Protein AF-0000000081805574 (afdb_homodimer)

Structure (mmCIF, N/CA/C/O backbone):
data_AF-0000000081805574-model_v1
#
loop_
_entity.id
_entity.type
_entity.pdbx_description
1 polymer 'Uncharacterized protein LOC108669310'
#
loop_
_atom_site.group_PDB
_atom_site.id
_atom_site.type_symbol
_atom_site.label_atom_id
_atom_site.label_alt_id
_atom_site.label_comp_id
_atom_site.label_asym_id
_atom_site.label_entity_id
_atom_site.label_seq_id
_atom_site.pdbx_PDB_ins_code
_atom_site.Cartn_x
_atom_site.Cartn_y
_atom_site.Cartn_z
_atom_site.occupancy
_atom_site.B_iso_or_equiv
_atom_site.auth_seq_id
_atom_site.auth_comp_id
_atom_site.auth_asym_id
_atom_site.auth_atom_id
_atom_site.pdbx_PDB_model_num
ATOM 1 N N . MET A 1 1 ? -26.969 12.289 21.719 1 36.47 1 MET A N 1
ATOM 2 C CA . MET A 1 1 ? -25.766 12.133 20.891 1 36.47 1 MET A CA 1
ATOM 3 C C . MET A 1 1 ? -25.578 10.68 20.469 1 36.47 1 MET A C 1
ATOM 5 O O . MET A 1 1 ? -25.484 9.789 21.328 1 36.47 1 MET A O 1
ATOM 9 N N . VAL A 1 2 ? -26.281 10.242 19.5 1 46.09 2 VAL A N 1
ATOM 10 C CA . VAL A 1 2 ? -26.203 8.859 19.047 1 46.09 2 VAL A CA 1
ATOM 11 C C . VAL A 1 2 ? -24.75 8.477 18.797 1 46.09 2 VAL A C 1
ATOM 13 O O . VAL A 1 2 ? -24.062 9.133 18 1 46.09 2 VAL A O 1
ATOM 16 N N . THR A 1 3 ? -24.109 7.977 19.656 1 50.03 3 THR A N 1
ATOM 17 C CA . THR A 1 3 ? -22.719 7.527 19.656 1 50.03 3 THR A CA 1
ATOM 18 C C . THR A 1 3 ? -22.453 6.625 18.453 1 50.03 3 THR A C 1
ATOM 20 O O . THR A 1 3 ? -23.062 5.562 18.328 1 50.03 3 THR A O 1
ATOM 23 N N . ALA A 1 4 ? -22.422 7.254 17.344 1 56.81 4 ALA A N 1
ATOM 24 C CA . ALA A 1 4 ? -22.234 6.469 16.125 1 56.81 4 ALA A CA 1
ATOM 25 C C . ALA A 1 4 ? -21.078 5.496 16.281 1 56.81 4 ALA A C 1
ATOM 27 O O . ALA A 1 4 ? -20.047 5.832 16.875 1 56.81 4 ALA A O 1
ATOM 28 N N . SER A 1 5 ? -21.281 4.207 16.281 1 64 5 SER A N 1
ATOM 29 C CA . SER A 1 5 ? -20.281 3.146 16.359 1 64 5 SER A CA 1
ATOM 30 C C . SER A 1 5 ? -19.109 3.43 15.422 1 64 5 SER A C 1
ATOM 32 O O . SER A 1 5 ? -19.297 4.012 14.352 1 64 5 SER A O 1
ATOM 34 N N . PRO A 1 6 ? -17.891 3.416 15.922 1 71.88 6 PRO A N 1
ATOM 35 C CA . PRO A 1 6 ? -16.719 3.646 15.086 1 71.88 6 PRO A CA 1
ATOM 36 C C . PRO A 1 6 ? -16.703 2.771 13.836 1 71.88 6 PRO A C 1
ATOM 38 O O . PRO A 1 6 ? -17.25 1.668 13.836 1 71.88 6 PRO A O 1
ATOM 41 N N . PRO A 1 7 ? -16.266 3.303 12.742 1 75.69 7 PRO A N 1
ATOM 42 C CA . PRO A 1 7 ? -16.188 2.492 11.523 1 75.69 7 PRO A CA 1
ATOM 43 C C . PRO A 1 7 ? -15.398 1.2 11.734 1 75.69 7 PRO A C 1
ATOM 45 O O . PRO A 1 7 ? -14.484 1.156 12.555 1 75.69 7 PRO A O 1
ATOM 48 N N . THR A 1 8 ? -15.844 0.173 11.086 1 85.38 8 THR A N 1
ATOM 49 C CA . THR A 1 8 ? -15.141 -1.104 11.141 1 85.38 8 THR A CA 1
ATOM 50 C C . THR A 1 8 ? -14.625 -1.491 9.758 1 85.38 8 THR A C 1
ATOM 52 O O . THR A 1 8 ? -15.195 -1.09 8.742 1 85.38 8 THR A O 1
ATOM 55 N N . VAL A 1 9 ? -13.492 -2.139 9.734 1 90.69 9 VAL A N 1
ATOM 56 C CA . VAL A 1 9 ? -12.906 -2.686 8.516 1 90.69 9 VAL A CA 1
ATOM 57 C C . VAL A 1 9 ? -12.664 -4.184 8.688 1 90.69 9 VAL A C 1
ATOM 59 O O . VAL A 1 9 ? -12.039 -4.609 9.664 1 90.69 9 VAL A O 1
ATOM 62 N N . ARG A 1 10 ? -13.18 -4.977 7.719 1 94.56 10 ARG A N 1
ATOM 63 C CA . ARG A 1 10 ? -12.945 -6.414 7.785 1 94.56 10 ARG A CA 1
ATOM 64 C C . ARG A 1 10 ? -12.93 -7.031 6.391 1 94.56 10 ARG A C 1
ATOM 66 O O . ARG A 1 10 ? -13.57 -6.52 5.473 1 94.56 10 ARG A O 1
ATOM 73 N N . ILE A 1 11 ? -12.188 -8.062 6.246 1 96.75 11 ILE A N 1
ATOM 74 C CA . ILE A 1 11 ? -12.281 -8.891 5.051 1 96.75 11 ILE A CA 1
ATOM 75 C C . ILE A 1 11 ? -13.227 -10.062 5.312 1 96.75 11 ILE A C 1
ATOM 77 O O . ILE A 1 11 ? -13.047 -10.805 6.281 1 96.75 11 ILE A O 1
ATOM 81 N N . GLU A 1 12 ? -14.148 -10.211 4.406 1 96.56 12 GLU A N 1
ATOM 82 C CA . GLU A 1 12 ? -15.172 -11.234 4.613 1 96.56 12 GLU A CA 1
ATOM 83 C C . GLU A 1 12 ? -14.562 -12.633 4.578 1 96.56 12 GLU A C 1
ATOM 85 O O . GLU A 1 12 ? -13.648 -12.906 3.797 1 96.56 12 GLU A O 1
ATOM 90 N N . GLY A 1 13 ? -15.211 -13.531 5.449 1 93.94 13 GLY A N 1
ATOM 91 C CA . GLY A 1 13 ? -14.75 -14.914 5.492 1 93.94 13 GLY A CA 1
ATOM 92 C C . GLY A 1 13 ? -13.781 -15.188 6.621 1 93.94 13 GLY A C 1
ATOM 93 O O . GLY A 1 13 ? -13.555 -14.32 7.473 1 93.94 13 GLY A O 1
ATOM 94 N N . PRO A 1 14 ? -13.281 -16.375 6.633 1 92.5 14 PRO A N 1
ATOM 95 C CA . PRO A 1 14 ? -12.312 -16.719 7.676 1 92.5 14 PRO A CA 1
ATOM 96 C C . PRO A 1 14 ? -10.969 -16.016 7.5 1 92.5 14 PRO A C 1
ATOM 98 O O . PRO A 1 14 ? -10.648 -15.555 6.398 1 92.5 14 PRO A O 1
ATOM 101 N N . GLY A 1 15 ? -10.195 -15.914 8.641 1 94.12 15 GLY A N 1
ATOM 102 C CA . GLY A 1 15 ? -8.891 -15.273 8.617 1 94.12 15 GLY A CA 1
ATOM 103 C C . GLY A 1 15 ? -7.855 -16.047 7.828 1 94.12 15 GLY A C 1
ATOM 104 O O . GLY A 1 15 ? -6.766 -15.547 7.559 1 94.12 15 GLY A O 1
ATOM 105 N N . GLU A 1 16 ? -8.242 -17.25 7.492 1 95.75 16 GLU A N 1
ATOM 106 C CA . GLU A 1 16 ? -7.441 -18.094 6.613 1 95.75 16 GLU A CA 1
ATOM 107 C C . GLU A 1 16 ? -8.281 -18.656 5.461 1 95.75 16 GLU A C 1
ATOM 109 O O . GLU A 1 16 ? -9.352 -19.203 5.684 1 95.75 16 GLU A O 1
ATOM 114 N N . ARG A 1 17 ? -7.695 -18.422 4.27 1 97.12 17 ARG A N 1
ATOM 115 C CA . ARG A 1 17 ? -8.375 -18.891 3.068 1 97.12 17 ARG A CA 1
ATOM 116 C C . ARG A 1 17 ? -7.551 -19.953 2.346 1 97.12 17 ARG A C 1
ATOM 118 O O . ARG A 1 17 ? -6.352 -19.766 2.125 1 97.12 17 ARG A O 1
ATOM 125 N N . TYR A 1 18 ? -8.18 -21.125 2.016 1 96.75 18 TYR A N 1
ATOM 126 C CA . TYR A 1 18 ? -7.57 -22.172 1.211 1 96.75 18 TYR A CA 1
ATOM 127 C C . TYR A 1 18 ? -8.219 -22.25 -0.166 1 96.75 18 TYR A C 1
ATOM 129 O O . TYR A 1 18 ? -9.438 -22.391 -0.276 1 96.75 18 TYR A O 1
ATOM 137 N N . ILE A 1 19 ? -7.441 -22.172 -1.188 1 97 19 ILE A N 1
ATOM 138 C CA . ILE A 1 19 ? -7.973 -22.156 -2.549 1 97 19 ILE A CA 1
ATOM 139 C C . ILE A 1 19 ? -7.117 -23.047 -3.443 1 97 19 ILE A C 1
ATOM 141 O O . ILE A 1 19 ? -5.906 -23.172 -3.24 1 97 19 ILE A O 1
ATOM 145 N N . GLN A 1 20 ? -7.727 -23.688 -4.457 1 96.75 20 GLN A N 1
ATOM 146 C CA . GLN A 1 20 ? -7.02 -24.578 -5.375 1 96.75 20 GLN A CA 1
ATOM 147 C C . GLN A 1 20 ? -6.289 -23.781 -6.453 1 96.75 20 GLN A C 1
ATOM 149 O O . GLN A 1 20 ? -6.828 -22.812 -6.988 1 96.75 20 GLN A O 1
ATOM 154 N N . GLU A 1 21 ? -5.125 -24.266 -6.707 1 97.38 21 GLU A N 1
ATOM 155 C CA . GLU A 1 21 ? -4.363 -23.656 -7.789 1 97.38 21 GLU A CA 1
ATOM 156 C C . GLU A 1 21 ? -5.176 -23.625 -9.086 1 97.38 21 GLU A C 1
ATOM 158 O O . GLU A 1 21 ? -5.914 -24.562 -9.383 1 97.38 21 GLU A O 1
ATOM 163 N N . GLY A 1 22 ? -4.953 -22.5 -9.883 1 96.62 22 GLY A N 1
ATOM 164 C CA . GLY A 1 22 ? -5.648 -22.359 -11.148 1 96.62 22 GLY A CA 1
ATOM 165 C C . GLY A 1 22 ? -7.02 -21.734 -11.016 1 96.62 22 GLY A C 1
ATOM 166 O O . GLY A 1 22 ? -7.605 -21.297 -12.008 1 96.62 22 GLY A O 1
ATOM 167 N N . SER A 1 23 ? -7.586 -21.719 -9.828 1 97.25 23 SER A N 1
ATOM 168 C CA . SER A 1 23 ? -8.914 -21.156 -9.602 1 97.25 23 SER A CA 1
ATOM 169 C C . SER A 1 23 ? -8.852 -19.641 -9.43 1 97.25 23 SER A C 1
ATOM 171 O O . SER A 1 23 ? -7.809 -19.031 -9.648 1 97.25 23 SER A O 1
ATOM 173 N N . VAL A 1 24 ? -10.016 -19 -9.18 1 98.25 24 VAL A N 1
ATOM 174 C CA . VAL A 1 24 ? -10.117 -17.562 -8.977 1 98.25 24 VAL A CA 1
ATOM 175 C C . VAL A 1 24 ? -10.195 -17.25 -7.48 1 98.25 24 VAL A C 1
ATOM 177 O O . VAL A 1 24 ? -11.055 -17.797 -6.777 1 98.25 24 VAL A O 1
ATOM 180 N N . LEU A 1 25 ? -9.258 -16.422 -7.051 1 98.5 25 LEU A N 1
ATOM 181 C CA . LEU A 1 25 ? -9.336 -15.914 -5.688 1 98.5 25 LEU A CA 1
ATOM 182 C C . LEU A 1 25 ? -10.188 -14.648 -5.629 1 98.5 25 LEU A C 1
ATOM 184 O O . LEU A 1 25 ? -9.93 -13.688 -6.352 1 98.5 25 LEU A O 1
ATOM 188 N N . ALA A 1 26 ? -11.195 -14.664 -4.777 1 98.31 26 ALA A N 1
ATOM 189 C CA . ALA A 1 26 ? -12.047 -13.492 -4.566 1 98.31 26 ALA A CA 1
ATOM 190 C C . ALA A 1 26 ? -12.086 -13.109 -3.092 1 98.31 26 ALA A C 1
ATOM 192 O O . ALA A 1 26 ? -12.492 -13.906 -2.246 1 98.31 26 ALA A O 1
ATOM 193 N N . LEU A 1 27 ? -11.648 -11.883 -2.801 1 98.25 27 LEU A N 1
ATOM 194 C CA . LEU A 1 27 ? -11.703 -11.344 -1.447 1 98.25 27 LEU A CA 1
ATOM 195 C C . LEU A 1 27 ? -12.57 -10.094 -1.396 1 98.25 27 LEU A C 1
ATOM 197 O O . LEU A 1 27 ? -12.539 -9.266 -2.312 1 98.25 27 LEU A O 1
ATOM 201 N N . THR A 1 28 ? -13.367 -9.945 -0.325 1 97.62 28 THR A N 1
ATOM 202 C CA . THR A 1 28 ? -14.25 -8.797 -0.179 1 97.62 28 THR A CA 1
ATOM 203 C C . THR A 1 28 ? -13.945 -8.047 1.117 1 97.62 28 THR A C 1
ATOM 205 O O . THR A 1 28 ? -13.992 -8.633 2.201 1 97.62 28 THR A O 1
ATOM 208 N N . CYS A 1 29 ? -13.531 -6.848 0.94 1 97 29 CYS A N 1
ATOM 209 C CA . CYS A 1 29 ? -13.312 -5.953 2.07 1 97 29 CYS A CA 1
ATOM 210 C C . CYS A 1 29 ? -14.547 -5.098 2.334 1 97 29 CYS A C 1
ATOM 212 O O . CYS A 1 29 ? -15.062 -4.449 1.423 1 97 29 CYS A O 1
ATOM 214 N N . LEU A 1 30 ? -14.984 -5.078 3.592 1 94.44 30 LEU A N 1
ATOM 215 C CA . LEU A 1 30 ? -16.156 -4.328 4.02 1 94.44 30 LEU A CA 1
ATOM 216 C 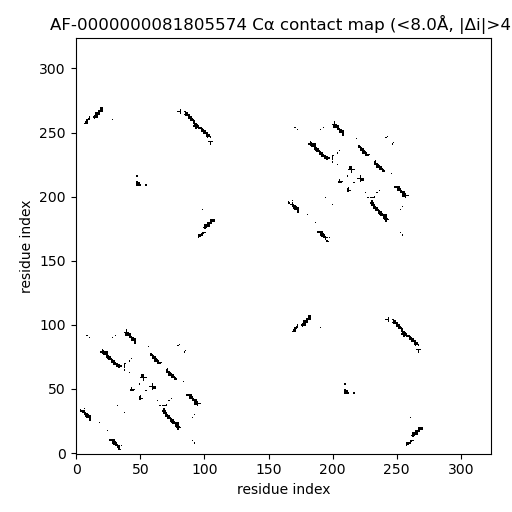C . LEU A 1 30 ? -15.781 -3.24 5.02 1 94.44 30 LEU A C 1
ATOM 218 O O . LEU A 1 30 ? -15.148 -3.521 6.039 1 94.44 30 LEU A O 1
ATOM 222 N N . VAL A 1 31 ? -16.141 -2.035 4.648 1 91.12 31 VAL A N 1
ATOM 223 C CA . VAL A 1 31 ? -15.969 -0.905 5.559 1 91.12 31 VAL A CA 1
ATOM 224 C C . VAL A 1 31 ? -17.344 -0.366 5.965 1 91.12 31 VAL A C 1
ATOM 226 O O . VAL A 1 31 ? -18.141 0.008 5.113 1 91.12 31 VAL A O 1
ATOM 229 N N . THR A 1 32 ? -17.594 -0.359 7.203 1 89.62 32 THR A N 1
ATOM 230 C CA . THR A 1 32 ? -18.828 0.222 7.715 1 89.62 32 THR A CA 1
ATOM 231 C C . THR A 1 32 ? -18.594 1.631 8.25 1 89.62 32 THR A C 1
ATOM 233 O O . THR A 1 32 ? -17.641 1.858 9.008 1 89.62 32 THR A O 1
ATOM 236 N N . HIS A 1 33 ? -19.25 2.564 7.777 1 82.19 33 HIS A N 1
ATOM 237 C CA . HIS A 1 33 ? -19.094 3.955 8.188 1 82.19 33 HIS A CA 1
ATOM 238 C C . HIS A 1 33 ? -20.438 4.605 8.477 1 82.19 33 HIS A C 1
ATOM 240 O O . HIS A 1 33 ? -20.609 5.809 8.273 1 82.19 33 HIS A O 1
ATOM 246 N N . ARG A 1 34 ? -21.188 4.02 9.297 1 73.94 34 ARG A N 1
ATOM 247 C CA . ARG A 1 34 ? -22.484 4.527 9.703 1 73.94 34 ARG A CA 1
ATOM 248 C C . ARG A 1 34 ? -22.391 5.98 10.156 1 73.94 34 ARG A C 1
ATOM 250 O O . ARG A 1 34 ? -21.516 6.336 10.945 1 73.94 34 ARG A O 1
ATOM 257 N N . HIS A 1 35 ? -23.016 6.957 9.391 1 68.5 35 HIS A N 1
ATOM 258 C CA . HIS A 1 35 ? -23.203 8.383 9.648 1 68.5 35 HIS A CA 1
ATOM 259 C C . HIS A 1 35 ? -21.922 9.164 9.336 1 68.5 35 HIS A C 1
ATOM 261 O O . HIS A 1 35 ? -21.844 10.352 9.633 1 68.5 35 HIS A O 1
ATOM 267 N N . ARG A 1 36 ? -20.953 8.32 9.008 1 72.38 36 ARG A N 1
ATOM 268 C CA . ARG A 1 36 ? -19.719 9 8.609 1 72.38 36 ARG A CA 1
ATOM 269 C C . ARG A 1 36 ? -19.516 8.922 7.102 1 72.38 36 ARG A C 1
ATOM 271 O O . ARG A 1 36 ? -20.188 8.141 6.418 1 72.38 36 ARG A O 1
ATOM 278 N N . ARG A 1 37 ? -18.688 9.734 6.699 1 74.94 37 ARG A N 1
ATOM 279 C CA . ARG A 1 37 ? -18.406 9.727 5.266 1 74.94 37 ARG A CA 1
ATOM 280 C C . ARG A 1 37 ? -17.672 8.453 4.859 1 74.94 37 ARG A C 1
ATOM 282 O O . ARG A 1 37 ? -16.828 7.953 5.598 1 74.94 37 ARG A O 1
ATOM 289 N N . ALA A 1 38 ? -18.062 7.992 3.693 1 81.12 38 ALA A N 1
ATOM 290 C CA . ALA A 1 38 ? -17.375 6.844 3.109 1 81.12 38 ALA A CA 1
ATOM 291 C C . ALA A 1 38 ? -15.914 7.176 2.814 1 81.12 38 ALA A C 1
ATOM 293 O O . ALA A 1 38 ? -15.594 8.305 2.438 1 81.12 38 ALA A O 1
ATOM 294 N N . PRO A 1 39 ? -15.047 6.215 3.047 1 81.88 39 PRO A N 1
ATOM 295 C CA . PRO A 1 39 ? -13.664 6.465 2.641 1 81.88 39 PRO A CA 1
ATOM 296 C C . PRO A 1 39 ? -13.531 6.785 1.153 1 81.88 39 PRO A C 1
ATOM 298 O O . PRO A 1 39 ? -14.289 6.258 0.336 1 81.88 39 PRO A O 1
ATOM 301 N N . ALA A 1 40 ? -12.617 7.574 0.894 1 80.06 40 ALA A N 1
ATOM 302 C CA . ALA A 1 40 ? -12.422 7.973 -0.498 1 80.06 40 ALA A CA 1
ATOM 303 C C . ALA A 1 40 ? -11.867 6.816 -1.325 1 80.06 40 ALA A C 1
ATOM 305 O O . ALA A 1 40 ? -12.25 6.633 -2.482 1 80.06 40 ALA A O 1
ATOM 306 N N . HIS A 1 41 ? -10.961 6.055 -0.671 1 82.69 41 HIS A N 1
ATOM 307 C CA . HIS A 1 41 ? -10.305 4.977 -1.4 1 82.69 41 HIS A CA 1
ATOM 308 C C . HIS A 1 41 ? -10.172 3.727 -0.534 1 82.69 41 HIS A C 1
ATOM 310 O O . HIS A 1 41 ? -10.227 3.811 0.695 1 82.69 41 HIS A O 1
ATOM 316 N N . LEU A 1 42 ? -10.188 2.559 -1.243 1 88.62 42 LEU A N 1
ATOM 317 C CA . LEU A 1 42 ? -9.836 1.282 -0.63 1 88.62 42 LEU A CA 1
ATOM 318 C C . LEU A 1 42 ? -8.734 0.586 -1.417 1 88.62 42 LEU A C 1
ATOM 320 O O . LEU A 1 42 ? -8.906 0.267 -2.596 1 88.62 42 LEU A O 1
ATOM 324 N N . LEU A 1 43 ? -7.613 0.351 -0.715 1 88.06 43 LEU A N 1
ATOM 325 C CA . LEU A 1 43 ? -6.461 -0.239 -1.383 1 88.06 43 LEU A CA 1
ATOM 326 C C . LEU A 1 43 ? -6.246 -1.678 -0.927 1 88.06 43 LEU A C 1
ATOM 328 O O . LEU A 1 43 ? -6.426 -1.994 0.251 1 88.06 43 LEU A O 1
ATOM 332 N N . TRP A 1 44 ? -5.844 -2.525 -1.857 1 92.81 44 TRP A N 1
ATOM 333 C CA . TRP A 1 44 ? -5.504 -3.916 -1.575 1 92.81 44 TRP A CA 1
ATOM 334 C C . TRP A 1 44 ? -4.004 -4.145 -1.7 1 92.81 44 TRP A C 1
ATOM 336 O O . TRP A 1 44 ? -3.361 -3.617 -2.613 1 92.81 44 TRP A O 1
ATOM 346 N N . PHE A 1 45 ? -3.496 -5.102 -0.777 1 91.25 45 PHE A N 1
ATOM 347 C CA . PHE A 1 45 ? -2.084 -5.465 -0.827 1 91.25 45 PHE A CA 1
ATOM 348 C C . PHE A 1 45 ? -1.905 -6.965 -0.638 1 91.25 45 PHE A C 1
ATOM 350 O O . PHE A 1 45 ? -2.664 -7.598 0.1 1 91.25 45 PHE A O 1
ATOM 357 N N . ARG A 1 46 ? -0.981 -7.48 -1.233 1 94.25 46 ARG A N 1
ATOM 358 C CA . ARG A 1 46 ? -0.363 -8.742 -0.848 1 94.25 46 ARG A CA 1
ATOM 359 C C . ARG A 1 46 ? 1.043 -8.523 -0.301 1 94.25 46 ARG A C 1
ATOM 361 O O . ARG A 1 46 ? 1.957 -8.172 -1.05 1 94.25 46 ARG A O 1
ATOM 368 N N . GLY A 1 47 ? 1.086 -8.828 0.956 1 88.62 47 GLY A N 1
ATOM 369 C CA . GLY A 1 47 ? 2.328 -8.367 1.556 1 88.62 47 GLY A CA 1
ATOM 370 C C . GLY A 1 47 ? 2.553 -6.875 1.398 1 88.62 47 GLY A C 1
ATOM 371 O O . GLY A 1 47 ? 1.73 -6.066 1.838 1 88.62 47 GLY A O 1
ATOM 372 N N . THR A 1 48 ? 3.604 -6.555 0.666 1 83.12 48 THR A N 1
ATOM 373 C CA . THR A 1 48 ? 3.916 -5.141 0.481 1 83.12 48 THR A CA 1
ATOM 374 C C . THR A 1 48 ? 3.508 -4.676 -0.914 1 83.12 48 THR A C 1
ATOM 376 O O . THR A 1 48 ? 3.631 -3.492 -1.24 1 83.12 48 THR A O 1
ATOM 379 N N . GLU A 1 49 ? 3.064 -5.551 -1.691 1 87.69 49 GLU A N 1
ATOM 380 C CA . GLU A 1 49 ? 2.73 -5.242 -3.078 1 87.69 49 GLU A CA 1
ATOM 381 C C . GLU A 1 49 ? 1.277 -4.797 -3.209 1 87.69 49 GLU A C 1
ATOM 383 O O . GLU A 1 49 ? 0.362 -5.527 -2.824 1 87.69 49 GLU A O 1
ATOM 388 N N . ARG A 1 50 ? 1.104 -3.68 -3.791 1 89.31 50 ARG A N 1
ATOM 389 C CA . ARG A 1 50 ? -0.254 -3.223 -4.07 1 89.31 50 ARG A CA 1
ATOM 390 C C . ARG A 1 50 ? -0.875 -4.012 -5.219 1 89.31 50 ARG A C 1
ATOM 392 O O . ARG A 1 50 ? -0.207 -4.297 -6.215 1 89.31 50 ARG A O 1
ATOM 399 N N . LEU A 1 51 ? -2.154 -4.312 -5.027 1 94 51 LEU A N 1
ATOM 400 C CA . LEU A 1 51 ? -2.863 -5.098 -6.031 1 94 51 LEU A CA 1
ATOM 401 C C . LEU A 1 51 ? -3.939 -4.258 -6.715 1 94 51 LEU A C 1
ATOM 403 O O . LEU A 1 51 ? -4.855 -3.762 -6.059 1 94 51 LEU A O 1
ATOM 407 N N . ASP A 1 52 ? -3.766 -4.082 -7.957 1 91.5 52 ASP A N 1
ATOM 408 C CA . ASP A 1 52 ? -4.785 -3.451 -8.789 1 91.5 52 ASP A CA 1
ATOM 409 C C . ASP A 1 52 ? -4.625 -3.852 -10.25 1 91.5 52 ASP A C 1
ATOM 411 O O . ASP A 1 52 ? -3.887 -4.789 -10.57 1 91.5 52 ASP A O 1
ATOM 415 N N . TYR A 1 53 ? -5.445 -3.227 -11.18 1 90.31 53 TYR A N 1
ATOM 416 C CA . TYR A 1 53 ? -5.465 -3.615 -12.586 1 90.31 53 TYR A CA 1
ATOM 417 C C . TYR A 1 53 ? -4.094 -3.424 -13.219 1 90.31 53 TYR A C 1
ATOM 419 O O . TYR A 1 53 ? -3.756 -4.098 -14.195 1 90.31 53 TYR A O 1
ATOM 427 N N . ASN A 1 54 ? -3.271 -2.594 -12.664 1 85.44 54 ASN A N 1
ATOM 428 C CA . ASN A 1 54 ? -1.949 -2.332 -13.219 1 85.44 54 ASN A CA 1
ATOM 429 C C . ASN A 1 54 ? -0.87 -3.148 -12.516 1 85.44 54 ASN A C 1
ATOM 431 O O . ASN A 1 54 ? 0.321 -2.971 -12.781 1 85.44 54 ASN A O 1
ATOM 435 N N . SER A 1 55 ? -1.195 -4.008 -11.648 1 88.94 55 SER A N 1
ATOM 436 C CA . SER A 1 55 ? -0.242 -4.844 -10.922 1 88.94 55 SER A CA 1
ATOM 437 C C . SER A 1 55 ? 0.525 -5.758 -11.867 1 88.94 55 SER A C 1
ATOM 439 O O . SER A 1 55 ? -0.055 -6.324 -12.797 1 88.94 55 SER A O 1
ATOM 441 N N . PRO A 1 56 ? 1.829 -5.934 -11.609 1 88.25 56 PRO A N 1
ATOM 442 C CA . PRO A 1 56 ? 2.615 -6.844 -12.445 1 88.25 56 PRO A CA 1
ATOM 443 C C . PRO A 1 56 ? 2.146 -8.289 -12.344 1 88.25 56 PRO A C 1
ATOM 445 O O . PRO A 1 56 ? 2.48 -9.117 -13.195 1 88.25 56 PRO A O 1
ATOM 448 N N . ARG A 1 57 ? 1.497 -8.664 -11.414 1 91.81 57 ARG A N 1
ATOM 449 C CA . ARG A 1 57 ? 0.966 -10.016 -11.234 1 91.81 57 ARG A CA 1
ATOM 450 C C . ARG A 1 57 ? 0.074 -10.414 -12.406 1 91.81 57 ARG A C 1
ATOM 452 O O . ARG A 1 57 ? 0.022 -11.586 -12.781 1 91.81 57 ARG A O 1
ATOM 459 N N . GLY A 1 58 ? -0.587 -9.477 -13.039 1 93.44 58 GLY A N 1
ATOM 460 C CA . GLY A 1 58 ? -1.551 -9.742 -14.094 1 93.44 58 GLY A CA 1
ATOM 461 C C . GLY A 1 58 ? -2.785 -10.477 -13.609 1 93.44 58 GLY A C 1
ATOM 462 O O . GLY A 1 58 ? -2.748 -11.141 -12.57 1 93.44 58 GLY A O 1
ATOM 463 N N . GLY A 1 59 ? -3.926 -10.344 -14.352 1 96.94 59 GLY A N 1
ATOM 464 C CA . GLY A 1 59 ? -5.152 -11.039 -14.008 1 96.94 59 GLY A CA 1
ATOM 465 C C . GLY A 1 59 ? -5.801 -10.523 -12.742 1 96.94 59 GLY A C 1
ATOM 466 O O . GLY A 1 59 ? -6.5 -11.266 -12.047 1 96.94 59 GLY A O 1
ATOM 467 N N . VAL A 1 60 ? -5.484 -9.367 -12.352 1 97.25 60 VAL A N 1
ATOM 468 C CA . VAL A 1 60 ? -6.012 -8.773 -11.125 1 97.25 60 VAL A CA 1
ATOM 469 C C . VAL A 1 60 ? -7.105 -7.762 -11.477 1 97.25 60 VAL A C 1
ATOM 471 O O . VAL A 1 60 ? -6.945 -6.957 -12.391 1 97.25 60 VAL A O 1
ATOM 474 N N . SER A 1 61 ? -8.234 -7.812 -10.75 1 97.5 61 SER A N 1
ATOM 475 C CA . SER A 1 61 ? -9.297 -6.824 -10.867 1 97.5 61 SER A CA 1
ATOM 476 C C . SER A 1 61 ? -9.797 -6.383 -9.492 1 97.5 61 SER A C 1
ATOM 478 O O . SER A 1 61 ? -9.836 -7.18 -8.555 1 97.5 61 SER A O 1
ATOM 480 N N . VAL A 1 62 ? -10.07 -5.109 -9.406 1 96.44 62 VAL A N 1
ATOM 481 C CA . VAL A 1 62 ? -10.633 -4.555 -8.18 1 96.44 62 VAL A CA 1
ATOM 482 C C . VAL A 1 62 ? -11.914 -3.785 -8.492 1 96.44 62 VAL A C 1
ATOM 484 O O . VAL A 1 62 ? -11.938 -2.959 -9.406 1 96.44 62 VAL A O 1
ATOM 487 N N . GLN A 1 63 ? -13 -4.117 -7.754 1 96.88 63 GLN A N 1
ATOM 488 C CA . GLN A 1 63 ? -14.266 -3.406 -7.871 1 96.88 63 GLN A CA 1
ATOM 489 C C . GLN A 1 63 ? -14.727 -2.875 -6.516 1 96.88 63 GLN A C 1
ATOM 491 O O . GLN A 1 63 ? -14.789 -3.623 -5.539 1 96.88 63 GLN A O 1
ATOM 496 N N . THR A 1 64 ? -15.008 -1.59 -6.523 1 94.88 64 THR A N 1
ATOM 497 C CA . THR A 1 64 ? -15.453 -0.977 -5.277 1 94.88 64 THR A CA 1
ATOM 498 C C . THR A 1 64 ? -16.844 -0.376 -5.438 1 94.88 64 THR A C 1
ATOM 500 O O . THR A 1 64 ? -17.125 0.31 -6.426 1 94.88 64 THR A O 1
ATOM 503 N N . GLU A 1 65 ? -17.703 -0.708 -4.496 1 95.06 65 GLU A N 1
ATOM 504 C CA . GLU A 1 65 ? -19.062 -0.184 -4.438 1 95.06 65 GLU A CA 1
ATOM 505 C C . GLU A 1 65 ? -19.297 0.618 -3.158 1 95.06 65 GLU A C 1
ATOM 507 O O . GLU A 1 65 ? -19.125 0.097 -2.055 1 95.06 65 GLU A O 1
ATOM 512 N N . LYS A 1 66 ? -19.688 1.897 -3.361 1 91.5 66 LYS A N 1
ATOM 513 C CA . LYS A 1 66 ? -19.969 2.766 -2.225 1 91.5 66 LYS A CA 1
ATOM 514 C C . LYS A 1 66 ? -21.484 2.879 -1.99 1 91.5 66 LYS A C 1
ATOM 516 O O . LYS A 1 66 ? -22.234 3.256 -2.895 1 91.5 66 LYS A O 1
ATOM 521 N N . MET A 1 67 ? -21.828 2.404 -0.857 1 91.31 67 MET A N 1
ATOM 522 C CA . MET A 1 67 ? -23.234 2.521 -0.448 1 91.31 67 MET A CA 1
ATOM 523 C C . MET A 1 67 ? -23.391 3.576 0.642 1 91.31 67 MET A C 1
ATOM 525 O O . MET A 1 67 ? -22.422 4.227 1.031 1 91.31 67 MET A O 1
ATOM 529 N N . ALA A 1 68 ? -24.625 3.801 1.204 1 88.25 68 ALA A N 1
ATOM 530 C CA . ALA A 1 68 ? -24.922 4.863 2.158 1 88.25 68 ALA A CA 1
ATOM 531 C C . ALA A 1 68 ? -24.172 4.66 3.469 1 88.25 68 ALA A C 1
ATOM 533 O O . ALA A 1 68 ? -23.656 5.613 4.047 1 88.25 68 ALA A O 1
ATOM 534 N N . SER A 1 69 ? -24.156 3.447 3.932 1 89.5 69 SER A N 1
ATOM 535 C CA . SER A 1 69 ? -23.578 3.229 5.254 1 89.5 69 SER A CA 1
ATOM 536 C C . SER A 1 69 ? -22.422 2.25 5.191 1 89.5 69 SER A C 1
ATOM 538 O O . SER A 1 69 ? -21.828 1.906 6.219 1 89.5 69 SER A O 1
ATOM 540 N N . ARG A 1 70 ? -22.125 1.769 3.996 1 92.38 70 ARG A N 1
ATOM 541 C CA . ARG A 1 70 ? -21.047 0.799 3.883 1 92.38 70 ARG A CA 1
ATOM 542 C C . ARG A 1 70 ? -20.344 0.909 2.531 1 92.38 70 ARG A C 1
ATOM 544 O O . ARG A 1 70 ? -20.953 1.343 1.549 1 92.38 70 ARG A O 1
ATOM 551 N N . THR A 1 71 ? -19.094 0.584 2.477 1 92.81 71 THR A N 1
ATOM 552 C CA . THR A 1 71 ? -18.312 0.47 1.251 1 92.81 71 THR A CA 1
ATOM 553 C C . THR A 1 71 ? -17.766 -0.945 1.088 1 92.81 71 THR A C 1
ATOM 555 O O . THR A 1 71 ? -17.188 -1.505 2.021 1 92.81 71 THR A O 1
ATOM 558 N N . LEU A 1 72 ? -18.062 -1.565 -0.114 1 95.88 72 LEU A N 1
ATOM 559 C CA . LEU A 1 72 ? -17.578 -2.902 -0.436 1 95.88 72 LEU A CA 1
ATOM 560 C C . LEU A 1 72 ? -16.516 -2.85 -1.528 1 95.88 72 LEU A C 1
ATOM 562 O O . LEU A 1 72 ? -16.703 -2.195 -2.557 1 95.88 72 LEU A O 1
ATOM 566 N N . SER A 1 73 ? -15.344 -3.428 -1.245 1 96.5 73 SER A N 1
ATOM 567 C CA . SER A 1 73 ? -14.32 -3.566 -2.271 1 96.5 73 SER A CA 1
ATOM 568 C C . SER A 1 73 ? -13.961 -5.031 -2.502 1 96.5 73 SER A C 1
ATOM 570 O O . SER A 1 73 ? -13.617 -5.75 -1.561 1 96.5 73 SER A O 1
ATOM 572 N N . ARG A 1 74 ? -14.023 -5.469 -3.746 1 97.94 74 ARG A N 1
ATOM 573 C CA . ARG A 1 74 ? -13.75 -6.859 -4.098 1 97.94 74 ARG A CA 1
ATOM 574 C C . ARG A 1 74 ? -12.484 -6.973 -4.934 1 97.94 74 ARG A C 1
ATOM 576 O O . ARG A 1 74 ? -12.359 -6.316 -5.973 1 97.94 74 ARG A O 1
ATOM 583 N N . LEU A 1 75 ? -11.594 -7.75 -4.453 1 98.19 75 LEU A N 1
ATOM 584 C CA . LEU A 1 75 ? -10.391 -8.117 -5.191 1 98.19 75 LEU A CA 1
ATOM 585 C C . LEU A 1 75 ? -10.555 -9.492 -5.84 1 98.19 75 LEU A C 1
ATOM 587 O O . LEU A 1 75 ? -10.914 -10.461 -5.172 1 98.19 75 LEU A O 1
ATOM 591 N N . MET A 1 76 ? -10.281 -9.555 -7.148 1 98.56 76 MET A N 1
ATOM 592 C CA . MET A 1 76 ? -10.312 -10.836 -7.859 1 98.56 76 MET A CA 1
ATOM 593 C C . MET A 1 76 ? -8.977 -11.109 -8.539 1 98.56 76 MET A C 1
ATOM 595 O O . MET A 1 76 ? -8.438 -10.242 -9.234 1 98.56 76 MET A O 1
ATOM 599 N N . ILE A 1 77 ? -8.469 -12.289 -8.352 1 98.38 77 ILE A N 1
ATOM 600 C CA . ILE A 1 77 ? -7.242 -12.727 -9.008 1 98.38 77 ILE A CA 1
ATOM 601 C C . ILE A 1 77 ? -7.504 -14.031 -9.758 1 98.38 77 ILE A C 1
ATOM 603 O O . ILE A 1 77 ? -7.871 -15.039 -9.156 1 98.38 77 ILE A O 1
ATOM 607 N N . SER A 1 78 ? -7.258 -13.984 -11 1 98.12 78 SER A N 1
ATOM 608 C CA . SER A 1 78 ? -7.547 -15.148 -11.836 1 98.12 78 SER A CA 1
ATOM 609 C C . SER A 1 78 ? -6.375 -16.125 -11.844 1 98.12 78 SER A C 1
ATOM 611 O O . SER A 1 78 ? -5.219 -15.719 -11.711 1 98.12 78 SER A O 1
ATOM 613 N N . ALA A 1 79 ? -6.672 -17.422 -11.984 1 97.81 79 ALA A N 1
ATOM 614 C CA . ALA A 1 79 ? -5.684 -18.469 -12.188 1 97.81 79 ALA A CA 1
ATOM 615 C C . ALA A 1 79 ? -4.566 -18.391 -11.148 1 97.81 79 ALA A C 1
ATOM 617 O O . ALA A 1 79 ? -3.389 -18.312 -11.5 1 97.81 79 ALA A O 1
ATOM 618 N N . VAL A 1 80 ? -4.922 -18.531 -9.938 1 97.94 80 VAL A N 1
ATOM 619 C CA . VAL A 1 80 ? -3.984 -18.328 -8.844 1 97.94 80 VAL A CA 1
ATOM 620 C C . VAL A 1 80 ? -2.883 -19.375 -8.898 1 97.94 80 VAL A C 1
ATOM 622 O O . VAL A 1 80 ? -3.125 -20.516 -9.297 1 97.94 80 VAL A O 1
ATOM 625 N N . LYS A 1 81 ? -1.738 -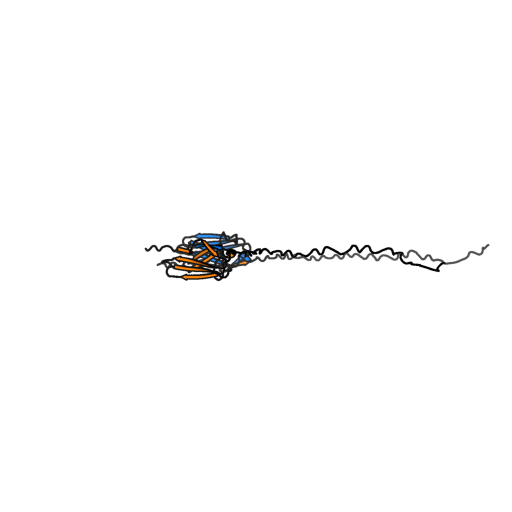18.906 -8.516 1 97.69 81 LYS A N 1
ATOM 626 C CA . LYS A 1 81 ? -0.55 -19.75 -8.477 1 97.69 81 LYS A CA 1
ATOM 627 C C . LYS A 1 81 ? 0.008 -19.859 -7.062 1 97.69 81 LYS A C 1
ATOM 629 O O . LYS A 1 81 ? 0.028 -18.875 -6.32 1 97.69 81 LYS A O 1
ATOM 634 N N . THR A 1 82 ? 0.509 -21.078 -6.645 1 96.88 82 THR A N 1
ATOM 635 C CA . THR A 1 82 ? 1.01 -21.344 -5.301 1 96.88 82 THR A CA 1
ATOM 636 C C . THR A 1 82 ? 2.141 -20.375 -4.945 1 96.88 82 THR A C 1
ATOM 638 O O . THR A 1 82 ? 2.111 -19.734 -3.895 1 96.88 82 THR A O 1
ATOM 641 N N . LYS A 1 83 ? 3.07 -20.172 -5.812 1 95.19 83 LYS A N 1
ATOM 642 C CA . LYS A 1 83 ? 4.273 -19.406 -5.516 1 95.19 83 LYS A CA 1
ATOM 643 C C . LYS A 1 83 ? 3.992 -17.906 -5.566 1 95.19 83 LYS A C 1
ATOM 645 O O . LYS A 1 83 ? 4.602 -17.125 -4.828 1 95.19 83 LYS A O 1
ATOM 650 N N . LEU A 1 84 ? 3 -17.531 -6.363 1 94.69 84 LEU A N 1
ATOM 651 C CA . LEU A 1 84 ? 2.795 -16.109 -6.625 1 94.69 84 LEU A CA 1
ATOM 652 C C . LEU A 1 84 ? 1.691 -15.547 -5.738 1 94.69 84 LEU A C 1
ATOM 654 O O . LEU A 1 84 ? 1.711 -14.367 -5.395 1 94.69 84 LEU A O 1
ATOM 658 N N . ASP A 1 85 ? 0.811 -16.422 -5.418 1 97.56 85 ASP A N 1
ATOM 659 C CA . ASP A 1 85 ? -0.418 -15.844 -4.891 1 97.56 85 ASP A CA 1
ATOM 660 C C . ASP A 1 85 ? -0.652 -16.281 -3.443 1 97.56 85 ASP A C 1
ATOM 662 O O . ASP A 1 85 ? -1.548 -15.758 -2.771 1 97.56 85 ASP A O 1
ATOM 666 N N . SER A 1 86 ? 0.136 -17.141 -2.85 1 97.69 86 SER A N 1
ATOM 667 C CA . SER A 1 86 ? 0.037 -17.438 -1.425 1 97.69 86 SER A CA 1
ATOM 668 C C . SER A 1 86 ? 0.611 -16.297 -0.583 1 97.69 86 SER A C 1
ATOM 670 O O . SER A 1 86 ? 1.564 -15.641 -0.995 1 97.69 86 SER A O 1
ATOM 672 N N . GLY A 1 87 ? 0.017 -16.078 0.591 1 96.69 87 GLY A N 1
ATOM 673 C CA . GLY A 1 87 ? 0.557 -15.062 1.492 1 96.69 87 GLY A CA 1
ATOM 674 C C . GLY A 1 87 ? -0.516 -14.242 2.18 1 96.69 87 GLY A C 1
ATOM 675 O O . GLY A 1 87 ? -1.681 -14.648 2.225 1 96.69 87 GLY A O 1
ATOM 676 N N . GLU A 1 88 ? -0.126 -13.109 2.73 1 95.62 88 GLU A N 1
ATOM 677 C CA . GLU A 1 88 ? -1.036 -12.211 3.43 1 95.62 88 GLU A CA 1
ATOM 678 C C . GLU A 1 88 ? -1.594 -11.148 2.486 1 95.62 88 GLU A C 1
ATOM 680 O O . GLU A 1 88 ? -0.839 -10.5 1.762 1 95.62 88 GLU A O 1
ATOM 685 N N . TYR A 1 89 ? -2.871 -11.078 2.529 1 96.5 89 TYR A N 1
ATOM 686 C CA . TYR A 1 89 ? -3.568 -10.016 1.817 1 96.5 89 TYR A CA 1
ATOM 687 C C . TYR A 1 89 ? -4.176 -9.008 2.791 1 96.5 89 TYR A C 1
ATOM 689 O O . TYR A 1 89 ? -4.695 -9.398 3.844 1 96.5 89 TYR A O 1
ATOM 697 N N . SER A 1 90 ? -4.09 -7.727 2.424 1 93.06 90 SER A N 1
ATOM 698 C CA . SER A 1 90 ? -4.648 -6.695 3.291 1 93.06 90 SER A CA 1
ATOM 699 C C . SER A 1 90 ? -5.457 -5.68 2.492 1 93.06 90 SER A C 1
ATOM 701 O O . SER A 1 90 ? -5.215 -5.484 1.3 1 93.06 90 SER A O 1
ATOM 703 N N . CYS A 1 91 ? -6.434 -5.145 3.096 1 93.06 91 CYS A N 1
ATOM 704 C CA . CYS A 1 91 ? -7.23 -4.051 2.559 1 93.06 91 CYS A CA 1
ATOM 705 C C . CYS A 1 91 ? -7.172 -2.83 3.471 1 93.06 91 CYS A C 1
ATOM 707 O O . CYS A 1 91 ? -7.301 -2.955 4.691 1 93.06 91 CYS A O 1
ATOM 709 N N . SER A 1 92 ? -6.961 -1.649 2.902 1 87.44 92 SER A N 1
ATOM 710 C CA . SER A 1 92 ? -6.738 -0.436 3.682 1 87.44 92 SER A CA 1
ATOM 711 C C . SER A 1 92 ? -7.57 0.725 3.146 1 87.44 92 SER A C 1
ATOM 713 O O . SER A 1 92 ? -7.254 1.288 2.096 1 87.44 92 SER A O 1
ATOM 715 N N . PRO A 1 93 ? -8.672 1.071 3.904 1 85.81 93 PRO A N 1
ATOM 716 C CA . PRO A 1 93 ? -9.406 2.277 3.52 1 85.81 93 PRO A CA 1
ATOM 717 C C . PRO A 1 93 ? -8.641 3.561 3.818 1 85.81 93 PRO A C 1
ATOM 719 O O . PRO A 1 93 ? -7.902 3.627 4.809 1 85.81 93 PRO A O 1
ATOM 722 N N . THR A 1 94 ? -8.711 4.57 2.959 1 76.94 94 THR A N 1
ATOM 723 C CA . THR A 1 94 ? -8.078 5.859 3.189 1 76.94 94 THR A CA 1
ATOM 724 C C . THR A 1 94 ? -8.977 7 2.721 1 76.94 94 THR A C 1
ATOM 726 O O . THR A 1 94 ? -9.695 6.863 1.73 1 76.94 94 THR A O 1
ATOM 729 N N . ASP A 1 95 ? -9.133 8.055 3.615 1 73.44 95 ASP A N 1
ATOM 730 C CA . ASP A 1 95 ? -9.914 9.242 3.27 1 73.44 95 ASP A CA 1
ATOM 731 C C . ASP A 1 95 ? -9.039 10.305 2.617 1 73.44 95 ASP A C 1
ATOM 733 O O . ASP A 1 95 ? -9.539 11.344 2.17 1 73.44 95 ASP A O 1
ATOM 737 N N . LEU A 1 96 ? -7.84 10.18 2.877 1 73.56 96 LEU A N 1
ATOM 738 C CA . LEU A 1 96 ? -6.953 11.25 2.418 1 73.56 96 LEU A CA 1
ATOM 739 C C . LEU A 1 96 ? -6.297 10.867 1.094 1 73.56 96 LEU A C 1
ATOM 741 O O . LEU A 1 96 ? -6.102 9.688 0.807 1 73.56 96 LEU A O 1
ATOM 745 N N . PRO A 1 97 ? -6.141 11.945 0.335 1 76.81 97 PRO A N 1
ATOM 746 C CA . PRO A 1 97 ? -5.465 11.703 -0.94 1 76.81 97 PRO A CA 1
ATOM 747 C C . PRO A 1 97 ? -4.035 11.203 -0.762 1 76.81 97 PRO A C 1
ATOM 749 O O . PRO A 1 97 ? -3.441 11.375 0.306 1 76.81 97 PRO A O 1
ATOM 752 N N . THR A 1 98 ? -3.586 10.57 -1.752 1 83.81 98 THR A N 1
ATOM 753 C CA . THR A 1 98 ? -2.197 10.133 -1.819 1 83.81 98 THR A CA 1
ATOM 754 C C . THR A 1 98 ? -1.324 11.195 -2.477 1 83.81 98 THR A C 1
ATOM 756 O O . THR A 1 98 ? -1.725 11.805 -3.469 1 83.81 98 THR A O 1
ATOM 759 N N . ALA A 1 99 ? -0.25 11.586 -1.861 1 92.12 99 ALA A N 1
ATOM 760 C CA . ALA A 1 99 ? 0.718 12.469 -2.508 1 92.12 99 ALA A CA 1
ATOM 761 C C . ALA A 1 99 ? 1.806 11.664 -3.215 1 92.12 99 ALA A C 1
ATOM 763 O O . ALA A 1 99 ? 2.225 10.609 -2.727 1 92.12 99 ALA A O 1
ATOM 764 N N . VAL A 1 100 ? 2.225 12.242 -4.391 1 93.81 100 VAL A N 1
ATOM 765 C CA . VAL A 1 100 ? 3.178 11.492 -5.203 1 93.81 100 VAL A CA 1
ATOM 766 C C . VAL A 1 100 ? 4.348 12.391 -5.598 1 93.81 100 V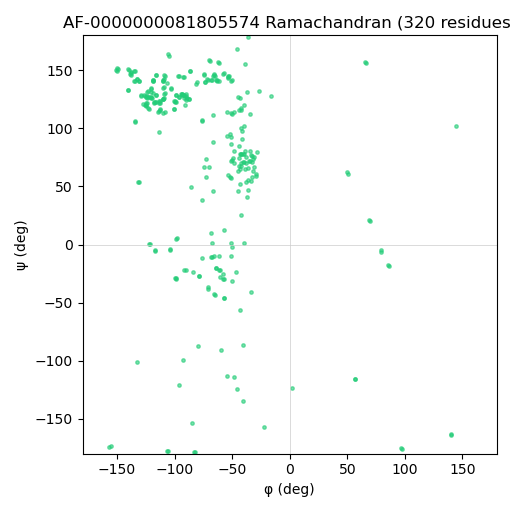AL A C 1
ATOM 768 O O . VAL A 1 100 ? 4.16 13.586 -5.848 1 93.81 100 VAL A O 1
ATOM 771 N N . VAL A 1 101 ? 5.543 11.859 -5.59 1 96.88 101 VAL A N 1
ATOM 772 C CA . VAL A 1 101 ? 6.734 12.516 -6.121 1 96.88 101 VAL A CA 1
ATOM 773 C C . VAL A 1 101 ? 7.508 11.547 -7.012 1 96.88 101 VAL A C 1
ATOM 775 O O . VAL A 1 101 ? 7.551 10.344 -6.738 1 96.88 101 VAL A O 1
ATOM 778 N N . THR A 1 102 ? 8.094 12.07 -8.133 1 97.69 102 THR A N 1
ATOM 779 C CA . THR A 1 102 ? 8.953 11.25 -8.984 1 97.69 102 THR A CA 1
ATOM 780 C C . THR A 1 102 ? 10.422 11.438 -8.625 1 97.69 102 THR A C 1
ATOM 782 O O . THR A 1 102 ? 10.906 12.57 -8.562 1 97.69 102 THR A O 1
ATOM 785 N N . VAL A 1 103 ? 11.141 10.383 -8.375 1 98.19 103 VAL A N 1
ATOM 786 C CA . VAL A 1 103 ? 12.555 10.414 -8.016 1 98.19 103 VAL A CA 1
ATOM 787 C C . VAL A 1 103 ? 13.398 9.867 -9.164 1 98.19 103 VAL A C 1
ATOM 789 O O . VAL A 1 103 ? 13.102 8.797 -9.703 1 98.19 103 VAL A O 1
ATOM 792 N N . HIS A 1 104 ? 14.414 10.641 -9.531 1 97.44 104 HIS A N 1
ATOM 793 C CA . HIS A 1 104 ? 15.414 10.258 -10.516 1 97.44 104 HIS A CA 1
ATOM 794 C C . HIS A 1 104 ? 16.797 10.094 -9.883 1 97.44 104 HIS A C 1
ATOM 796 O O . HIS A 1 104 ? 17.391 11.078 -9.438 1 97.44 104 HIS A O 1
ATOM 802 N N . VAL A 1 105 ? 17.312 8.875 -9.891 1 97.44 105 VAL A N 1
ATOM 803 C CA . VAL A 1 105 ? 18.656 8.617 -9.391 1 97.44 105 VAL A CA 1
ATOM 804 C C . VAL A 1 105 ? 19.656 8.719 -10.531 1 97.44 105 VAL A C 1
ATOM 806 O O . VAL A 1 105 ? 19.516 8.039 -11.555 1 97.44 105 VAL A O 1
ATOM 809 N N . GLN A 1 106 ? 20.625 9.539 -10.305 1 96.31 106 GLN A N 1
ATOM 810 C CA . GLN A 1 106 ? 21.594 9.797 -11.367 1 96.31 106 GLN A CA 1
ATOM 811 C C . GLN A 1 106 ? 22.953 9.195 -11.031 1 96.31 106 GLN A C 1
ATOM 813 O O . GLN A 1 106 ? 23.375 9.18 -9.867 1 96.31 106 GLN A O 1
ATOM 818 N N . ARG A 1 107 ? 23.609 8.5 -12.008 1 89.81 107 ARG A N 1
ATOM 819 C CA . ARG A 1 107 ? 24.969 8.008 -11.859 1 89.81 107 ARG A CA 1
ATOM 820 C C . ARG A 1 107 ? 25.984 9.141 -12.008 1 89.81 107 ARG A C 1
ATOM 822 O O . ARG A 1 107 ? 25.781 10.047 -12.828 1 89.81 107 ARG A O 1
ATOM 829 N N . GLY A 1 108 ? 26.578 9.531 -10.922 1 72.75 108 GLY A N 1
ATOM 830 C CA . GLY A 1 108 ? 27.594 10.555 -11.07 1 72.75 108 GLY A CA 1
ATOM 831 C C . GLY A 1 108 ? 28.5 10.336 -12.273 1 72.75 108 GLY A C 1
ATOM 832 O O . GLY A 1 108 ? 28.656 9.203 -12.734 1 72.75 108 GLY A O 1
ATOM 833 N N . GLN A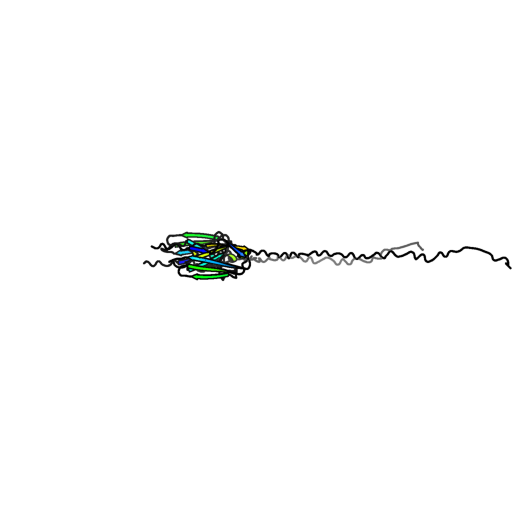 1 109 ? 28.469 11.18 -13.102 1 63.25 109 GLN A N 1
ATOM 834 C CA . GLN A 1 109 ? 29.5 11.141 -14.148 1 63.25 109 GLN A CA 1
ATOM 835 C C . GLN A 1 109 ? 30.859 10.75 -13.578 1 63.25 109 GLN A C 1
ATOM 837 O O . GLN A 1 109 ? 31.297 11.32 -12.586 1 63.25 109 GLN A O 1
ATOM 842 N N . HIS A 1 110 ? 31.031 9.469 -13.328 1 55.72 110 HIS A N 1
ATOM 843 C CA . HIS A 1 110 ? 32.469 9.258 -13.172 1 55.72 110 HIS A CA 1
ATOM 844 C C . HIS A 1 110 ? 33.25 10.172 -14.094 1 55.72 110 HIS A C 1
ATOM 846 O O . HIS A 1 110 ? 33.062 10.172 -15.312 1 55.72 110 HIS A O 1
ATOM 852 N N . HIS A 1 111 ? 33.375 11.312 -13.688 1 51.31 111 HIS A N 1
ATOM 853 C CA . HIS A 1 111 ? 34.469 11.953 -14.445 1 51.31 111 HIS A CA 1
ATOM 854 C C . HIS A 1 111 ? 35.625 10.992 -14.68 1 51.31 111 HIS A C 1
ATOM 856 O O . HIS A 1 111 ? 36.219 10.5 -13.719 1 51.31 111 HIS A O 1
ATOM 862 N N . ALA A 1 112 ? 35.406 10.047 -15.508 1 47.94 112 ALA A N 1
ATOM 863 C CA . ALA A 1 112 ? 36.656 9.383 -15.914 1 47.94 112 ALA A CA 1
ATOM 864 C C . ALA A 1 112 ? 37.812 10.359 -15.938 1 47.94 112 ALA A C 1
ATOM 866 O O . ALA A 1 112 ? 37.812 11.312 -16.719 1 47.94 112 ALA A O 1
ATOM 867 N N . ALA A 1 113 ? 38.375 10.758 -14.82 1 47.34 113 ALA A N 1
ATOM 868 C CA . ALA A 1 113 ? 39.656 11.391 -14.977 1 47.34 113 ALA A CA 1
ATOM 869 C C . ALA A 1 113 ? 40.438 10.773 -16.141 1 47.34 113 ALA A C 1
ATOM 871 O O . ALA A 1 113 ? 40.906 9.633 -16.047 1 47.34 113 ALA A O 1
ATOM 872 N N . VAL A 1 114 ? 39.781 10.781 -17.297 1 45.25 114 VAL A N 1
ATOM 873 C CA . VAL A 1 114 ? 40.688 10.445 -18.391 1 45.25 114 VAL A CA 1
ATOM 874 C C . VAL A 1 114 ? 42.094 10.953 -18.047 1 45.25 114 VAL A C 1
ATOM 876 O O . VAL A 1 114 ? 42.344 12.156 -18 1 45.25 114 VAL A O 1
ATOM 879 N N . HIS A 1 115 ? 42.688 10.43 -16.984 1 48.62 115 HIS A N 1
ATOM 880 C CA . HIS A 1 115 ? 44.125 10.688 -16.938 1 48.62 115 HIS A CA 1
ATOM 881 C C . HIS A 1 115 ? 44.719 10.836 -18.328 1 48.62 115 HIS A C 1
ATOM 883 O O . HIS A 1 115 ? 44.875 9.844 -19.047 1 48.62 115 HIS A O 1
ATOM 889 N N . GLN A 1 116 ? 44.219 11.773 -19.047 1 49.41 116 GLN A N 1
ATOM 890 C CA . GLN A 1 116 ? 45 12.078 -20.234 1 49.41 116 GLN A CA 1
ATOM 891 C C . GLN A 1 116 ? 46.5 12.109 -19.891 1 49.41 116 GLN A C 1
ATOM 893 O O . GLN A 1 116 ? 46.969 13.016 -19.203 1 49.41 116 GLN A O 1
ATOM 898 N N . SER A 1 117 ? 47 10.938 -19.5 1 48.34 117 SER A N 1
ATOM 899 C CA . SER A 1 117 ? 48.469 10.883 -19.484 1 48.34 117 SER A CA 1
ATOM 900 C C . SER A 1 117 ? 49.062 11.789 -20.578 1 48.34 117 SER A C 1
ATOM 902 O O . SER A 1 117 ? 48.875 11.547 -21.766 1 48.34 117 SER A O 1
ATOM 904 N N . VAL A 1 118 ? 48.844 13.086 -20.375 1 47.66 118 VAL A N 1
ATOM 905 C CA . VAL A 1 118 ? 49.656 13.953 -21.219 1 47.66 118 VAL A CA 1
ATOM 906 C C . VAL A 1 118 ? 51.062 13.375 -21.359 1 47.66 118 VAL A C 1
ATOM 908 O O . VAL A 1 118 ? 51.844 13.367 -20.406 1 47.66 118 VAL A O 1
ATOM 911 N N . TYR A 1 119 ? 51.219 12.172 -22 1 42.03 119 TYR A N 1
ATOM 912 C CA . TYR A 1 119 ? 52.562 11.766 -22.422 1 42.03 119 TYR A CA 1
ATOM 913 C C . TYR A 1 119 ? 53.312 12.938 -23.016 1 42.03 119 TYR A C 1
ATOM 915 O O . TYR A 1 119 ? 52.906 13.516 -24.031 1 42.03 119 TYR A O 1
ATOM 923 N N . ASP A 1 120 ? 53.656 13.953 -22.188 1 44.28 120 ASP A N 1
ATOM 924 C CA . ASP A 1 120 ? 54.656 14.906 -22.656 1 44.28 120 ASP A CA 1
ATOM 925 C C . ASP A 1 120 ? 55.688 14.227 -23.531 1 44.28 120 ASP A C 1
ATOM 927 O O . ASP A 1 120 ? 56.375 13.297 -23.078 1 44.28 120 ASP A O 1
ATOM 931 N N . GLY A 1 121 ? 55.344 13.938 -24.797 1 45.34 121 GLY A N 1
ATOM 932 C CA . GLY A 1 121 ? 56.219 13.492 -25.859 1 45.34 121 GLY A CA 1
ATOM 933 C C . GLY A 1 121 ? 57.594 14.125 -25.812 1 45.34 121 GLY A C 1
ATOM 934 O O . GLY A 1 121 ? 57.812 15.242 -26.297 1 45.34 121 GLY A O 1
ATOM 935 N N . SER A 1 122 ? 58.25 14.156 -24.578 1 50.19 122 SER A N 1
ATOM 936 C CA . SER A 1 122 ? 59.625 14.641 -24.703 1 50.19 122 SER A CA 1
ATOM 937 C C . SER A 1 122 ? 60.312 14.047 -25.922 1 50.19 122 SER A C 1
ATOM 939 O O . SER A 1 122 ? 60.125 12.875 -26.25 1 50.19 122 SER A O 1
ATOM 941 N N . PRO A 1 123 ? 60.625 14.914 -26.781 1 46.75 123 PRO A N 1
ATOM 942 C CA . PRO A 1 123 ? 61.312 14.43 -27.984 1 46.75 123 PRO A CA 1
ATOM 943 C C . PRO A 1 123 ? 62.469 13.492 -27.672 1 46.75 123 PRO A C 1
ATOM 945 O O . PRO A 1 123 ? 63.344 13.82 -26.844 1 46.75 123 PRO A O 1
ATOM 948 N N . PHE A 1 124 ? 62.25 12.18 -27.391 1 46.62 124 PHE A N 1
ATOM 949 C CA . PHE A 1 124 ? 63.406 11.297 -27.344 1 46.62 124 PHE A CA 1
ATOM 950 C C . PHE A 1 124 ? 64.438 11.656 -28.453 1 46.62 124 PHE A C 1
ATOM 952 O O . PHE A 1 124 ? 64.062 11.625 -29.625 1 46.62 124 PHE A O 1
ATOM 959 N N . VAL A 1 125 ? 65.188 12.641 -28.172 1 44.62 125 VAL A N 1
ATOM 960 C CA . VAL A 1 125 ? 66.375 12.859 -29 1 44.62 125 VAL A CA 1
ATOM 961 C C . VAL A 1 125 ? 67.062 11.523 -29.281 1 44.62 125 VAL A C 1
ATOM 963 O O . VAL A 1 125 ? 67.375 10.781 -28.359 1 44.62 125 VAL A O 1
ATOM 966 N N . SER A 1 126 ? 66.438 10.805 -30.25 1 45.41 126 SER A N 1
ATOM 967 C CA . SER A 1 126 ? 67.125 9.656 -30.828 1 45.41 126 SER A CA 1
ATOM 968 C C . SER A 1 126 ? 68.625 9.93 -31 1 45.41 126 SER A C 1
ATOM 970 O O . SER A 1 126 ? 69 10.781 -31.812 1 45.41 126 SER A O 1
ATOM 972 N N . SER A 1 127 ? 69.375 10.008 -29.953 1 43.22 127 SER A N 1
ATOM 973 C CA . SER A 1 127 ? 70.812 9.953 -30.172 1 43.22 127 SER A CA 1
ATOM 974 C C . SER A 1 127 ? 71.188 8.898 -31.219 1 43.22 127 SER A C 1
ATOM 976 O O . SER A 1 127 ? 70.875 7.723 -31.062 1 43.22 127 SER A O 1
ATOM 978 N N . SER A 1 128 ? 71.25 9.312 -32.469 1 42.97 128 SER A N 1
ATOM 979 C CA . SER A 1 128 ? 71.812 8.594 -33.562 1 42.97 128 SER A CA 1
ATOM 980 C C . SER A 1 128 ? 73.188 7.98 -33.156 1 42.97 128 SER A C 1
ATOM 982 O O . SER A 1 128 ? 74.125 8.703 -32.938 1 42.97 128 SER A O 1
ATOM 984 N N . LEU A 1 129 ? 73.188 7.105 -32.219 1 39.69 129 LEU A N 1
ATOM 985 C CA . LEU A 1 129 ? 74.438 6.379 -32.094 1 39.69 129 LEU A CA 1
ATOM 986 C C . LEU A 1 129 ? 75 5.988 -33.469 1 39.69 129 LEU A C 1
ATOM 988 O O . LEU A 1 129 ? 74.25 5.348 -34.25 1 39.69 129 LEU A O 1
ATOM 992 N N . LEU A 1 130 ? 75.938 6.727 -33.938 1 39.31 130 LEU A N 1
ATOM 993 C CA . LEU A 1 130 ? 76.938 6.508 -35 1 39.31 130 LEU A CA 1
ATOM 994 C C . LEU A 1 130 ? 77.438 5.078 -35 1 39.31 130 LEU A C 1
ATOM 996 O O . LEU A 1 130 ? 78.438 4.781 -34.312 1 39.31 130 LEU A O 1
ATOM 1000 N N . VAL A 1 131 ? 76.625 4.141 -34.812 1 38.38 131 VAL A N 1
ATOM 1001 C CA . VAL A 1 131 ? 77.312 2.855 -35.031 1 38.38 131 VAL A CA 1
ATOM 1002 C C . VAL A 1 131 ? 78 2.859 -36.344 1 38.38 131 VAL A C 1
ATOM 1004 O O . VAL A 1 131 ? 77.438 2.994 -37.406 1 38.38 131 VAL A O 1
ATOM 1007 N N . VAL A 1 132 ? 79.375 3.219 -36.344 1 35.69 132 VAL A N 1
ATOM 1008 C CA . VAL A 1 132 ? 80.5 3.105 -37.25 1 35.69 132 VAL A CA 1
ATOM 1009 C C . VAL A 1 132 ? 80.375 1.79 -38.031 1 35.69 132 VAL A C 1
ATOM 1011 O O . VAL A 1 132 ? 80.312 0.716 -37.438 1 35.69 132 VAL A O 1
ATOM 1014 N N . LEU A 1 133 ? 80.125 1.92 -39.344 1 38.59 133 LEU A N 1
ATOM 1015 C CA . LEU A 1 133 ? 80.25 1.062 -40.531 1 38.59 133 LEU A CA 1
ATOM 1016 C C . LEU A 1 133 ? 81.562 0.287 -40.562 1 38.59 133 LEU A C 1
ATOM 1018 O O . LEU A 1 133 ? 82.562 0.839 -40.906 1 38.59 133 LEU A O 1
ATOM 1022 N N . LEU A 1 134 ? 81.875 -0.407 -39.5 1 37.59 134 LEU A N 1
ATOM 1023 C CA . LEU A 1 134 ? 83.062 -1.258 -39.75 1 37.59 134 LEU A CA 1
ATOM 1024 C C . LEU A 1 134 ? 82.812 -2.117 -41 1 37.59 134 LEU A C 1
ATOM 1026 O O . LEU A 1 134 ? 82.125 -3.121 -40.938 1 37.59 134 LEU A O 1
ATOM 1030 N N . ALA A 1 135 ? 82.562 -1.5 -42.219 1 34.56 135 ALA A N 1
ATOM 1031 C CA . ALA A 1 135 ? 82.5 -2.115 -43.531 1 34.56 135 ALA A CA 1
ATOM 1032 C C . ALA A 1 135 ? 83.625 -3.127 -43.75 1 34.56 135 ALA A C 1
ATOM 1034 O O . ALA A 1 135 ? 83.5 -4.027 -44.562 1 34.56 135 ALA A O 1
ATOM 1035 N N . ALA A 1 136 ? 84.938 -2.568 -43.562 1 32.75 136 ALA A N 1
ATOM 1036 C CA . ALA A 1 136 ? 85.875 -2.887 -44.625 1 32.75 136 ALA A CA 1
ATOM 1037 C C . ALA A 1 136 ? 86.062 -4.395 -44.75 1 32.75 136 ALA A C 1
ATOM 1039 O O . ALA A 1 136 ? 86 -4.941 -45.875 1 32.75 136 ALA A O 1
ATOM 1040 N N . SER A 1 137 ? 87 -4.941 -44.062 1 34.44 137 SER A N 1
ATOM 1041 C CA . SER A 1 137 ? 88.188 -5.633 -44.594 1 34.44 137 SER A CA 1
ATOM 1042 C C . SER A 1 137 ? 87.875 -7.086 -44.938 1 34.44 137 SER A C 1
ATOM 1044 O O . SER A 1 137 ? 88.75 -7.855 -45.312 1 34.44 137 SER A O 1
ATOM 1046 N N . LEU A 1 138 ? 86.938 -7.672 -44.406 1 36.34 138 LEU A N 1
ATOM 1047 C CA . LEU A 1 138 ? 87.438 -9.055 -44.375 1 36.34 138 LEU A CA 1
ATOM 1048 C C . LEU A 1 138 ? 87.562 -9.578 -45.812 1 36.34 138 LEU A C 1
ATOM 1050 O O . LEU A 1 138 ? 86.625 -9.484 -46.625 1 36.34 138 LEU A O 1
ATOM 1054 N N . PRO A 1 139 ? 88.875 -9.836 -46.406 1 36.25 139 PRO A N 1
ATOM 1055 C CA . PRO A 1 139 ? 89.312 -10.477 -47.656 1 36.25 139 PRO A CA 1
ATOM 1056 C C . PRO A 1 139 ? 88.5 -11.695 -48.031 1 36.25 139 PRO A C 1
ATOM 1058 O O . PRO A 1 139 ? 87.75 -12.242 -47.188 1 36.25 139 PRO A O 1
ATOM 1061 N N . VAL A 1 140 ? 88.5 -12 -49.375 1 33.97 140 VAL A N 1
ATOM 1062 C CA . VAL A 1 140 ? 88.25 -12.969 -50.438 1 33.97 140 VAL A CA 1
ATOM 1063 C C . VAL A 1 140 ? 88.688 -14.352 -50.031 1 33.97 140 VAL A C 1
ATOM 1065 O O . VAL A 1 140 ? 88.75 -15.273 -50.844 1 33.97 140 VAL A O 1
ATOM 1068 N N . ALA A 1 141 ? 89.188 -14.516 -48.844 1 28.7 141 ALA A N 1
ATOM 1069 C CA . ALA A 1 141 ? 90.062 -15.719 -48.812 1 28.7 141 ALA A CA 1
ATOM 1070 C C . ALA A 1 141 ? 89.312 -16.906 -49.406 1 28.7 141 ALA A C 1
ATOM 1072 O O . ALA A 1 141 ? 89.875 -17.969 -49.656 1 28.7 141 ALA A O 1
ATOM 1073 N N . LEU A 1 142 ? 88 -16.984 -49.281 1 29.92 142 LEU A N 1
ATOM 1074 C CA . LEU A 1 142 ? 87.75 -18.438 -49.219 1 29.92 142 LEU A CA 1
ATOM 1075 C C . LEU A 1 142 ? 87.875 -19.047 -50.625 1 29.92 142 LEU A C 1
ATOM 1077 O O . LEU A 1 142 ? 86.938 -19.031 -51.375 1 29.92 142 LEU A O 1
ATOM 1081 N N . LEU A 1 143 ? 88.812 -18.594 -51.438 1 32.31 143 LEU A N 1
ATOM 1082 C CA . LEU A 1 143 ? 89.125 -19.359 -52.656 1 32.31 143 LEU A CA 1
ATOM 1083 C C . LEU A 1 143 ? 89.375 -20.828 -52.312 1 32.31 143 LEU A C 1
ATOM 1085 O O . LEU A 1 143 ? 89.812 -21.594 -53.156 1 32.31 143 LEU A O 1
ATOM 1089 N N . LEU A 1 144 ? 89.5 -21.266 -51.062 1 27.09 144 LEU A N 1
ATOM 1090 C CA . LEU A 1 144 ? 90.25 -22.469 -50.938 1 27.09 144 LEU A CA 1
ATOM 1091 C C . LEU A 1 144 ? 89.812 -23.547 -51.906 1 27.09 144 LEU A C 1
ATOM 1093 O O . LEU A 1 144 ? 90.625 -24.109 -52.656 1 27.09 144 LEU A O 1
ATOM 1097 N N . ARG A 1 145 ? 89.312 -24.547 -51.375 1 26.05 145 ARG A N 1
ATOM 1098 C CA . ARG A 1 145 ? 89.938 -25.875 -51.25 1 26.05 145 ARG A CA 1
ATOM 1099 C C . ARG A 1 145 ? 89.562 -26.734 -52.469 1 26.05 145 ARG A C 1
ATOM 1101 O O . ARG A 1 145 ? 88.375 -26.875 -52.844 1 26.05 145 ARG A O 1
ATOM 1108 N N . ASP A 1 146 ? 90.5 -27.141 -53.156 1 28.81 146 ASP A N 1
ATOM 1109 C CA . ASP A 1 146 ? 91.188 -27.969 -54.125 1 28.81 146 ASP A CA 1
ATOM 1110 C C . ASP A 1 146 ? 90.5 -29.312 -54.312 1 28.81 146 ASP A C 1
ATOM 1112 O O . ASP A 1 146 ? 89.625 -29.688 -53.531 1 28.81 146 ASP A O 1
ATOM 1116 N N . ARG A 1 147 ? 91.188 -30.156 -54.719 1 28.75 147 ARG A N 1
ATOM 1117 C CA . ARG A 1 147 ? 91.438 -31.188 -55.719 1 28.75 147 ARG A CA 1
ATOM 1118 C C . ARG A 1 147 ? 91.062 -32.562 -55.188 1 28.75 147 ARG A C 1
ATOM 1120 O O . ARG A 1 147 ? 91.062 -33.562 -55.938 1 28.75 147 ARG A O 1
ATOM 1127 N N . HIS A 1 148 ? 91.125 -32.812 -53.938 1 24.12 148 HIS A N 1
ATOM 1128 C CA . HIS A 1 148 ? 91.812 -34.062 -53.781 1 24.12 148 HIS A CA 1
ATOM 1129 C C . HIS A 1 148 ? 90.938 -35.25 -54.125 1 24.12 148 HIS A C 1
ATOM 1131 O O . HIS A 1 148 ? 91.438 -36.406 -54.125 1 24.12 148 HIS A O 1
ATOM 1137 N N . PHE A 1 149 ? 89.562 -35.344 -54.344 1 28 149 PHE A N 1
ATOM 1138 C CA . PHE A 1 149 ? 89.25 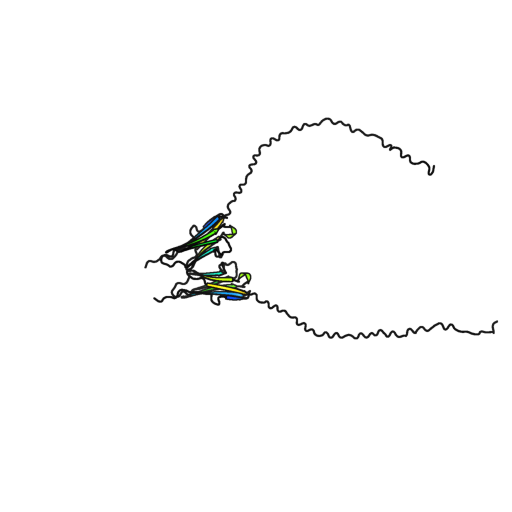-36.625 -53.719 1 28 149 PHE A CA 1
ATOM 1139 C C . PHE A 1 149 ? 89.75 -37.781 -54.594 1 28 149 PHE A C 1
ATOM 1141 O O . PHE A 1 149 ? 89.188 -38.031 -55.656 1 28 149 PHE A O 1
ATOM 1148 N N . TRP A 1 150 ? 90.875 -38.031 -54.812 1 25.03 150 TRP A N 1
ATOM 1149 C CA . TRP A 1 150 ? 91.438 -39.125 -55.594 1 25.03 150 TRP A CA 1
ATOM 1150 C C . TRP A 1 150 ? 90.688 -40.438 -55.281 1 25.03 150 TRP A C 1
ATOM 1152 O O . TRP A 1 150 ? 91 -41.469 -55.906 1 25.03 150 TRP A O 1
ATOM 1162 N N . LEU A 1 151 ? 89.688 -41.031 -54.906 1 32.06 151 LEU A N 1
ATOM 1163 C CA . LEU A 1 151 ? 89.75 -40.312 -53.656 1 32.06 151 LEU A CA 1
ATOM 1164 C C . LEU A 1 151 ? 91.188 -40.312 -53.125 1 32.06 151 LEU A C 1
ATOM 1166 O O . LEU A 1 151 ? 91.625 -39.406 -52.438 1 32.06 151 LEU A O 1
ATOM 1170 N N . GLY A 1 152 ? 91.812 -40.719 -51.906 1 22.61 152 GLY A N 1
ATOM 1171 C CA . GLY A 1 152 ? 92.562 -41.938 -51.75 1 22.61 152 GLY A CA 1
ATOM 1172 C C . GLY A 1 152 ? 91.875 -43.156 -52.344 1 22.61 152 GLY A C 1
ATOM 1173 O O . GLY A 1 152 ? 90.625 -43.125 -52.562 1 22.61 152 GLY A O 1
ATOM 1174 N N . GLN A 1 153 ? 92.812 -44.344 -52.406 1 21.77 153 GLN A N 1
ATOM 1175 C CA . GLN A 1 153 ? 93 -45.625 -53.094 1 21.77 153 GLN A CA 1
ATOM 1176 C C . GLN A 1 153 ? 92 -46.656 -52.625 1 21.77 153 GLN A C 1
ATOM 1178 O O . GLN A 1 153 ? 91.875 -46.969 -51.438 1 21.77 153 GLN A O 1
ATOM 1183 N N . ARG A 1 154 ? 90.688 -47 -52.469 1 24.12 154 ARG A N 1
ATOM 1184 C CA . ARG A 1 154 ? 90.562 -48.344 -51.906 1 24.12 154 ARG A CA 1
ATOM 1185 C C . ARG A 1 154 ? 91.062 -49.406 -52.875 1 24.12 154 ARG A C 1
ATOM 1187 O O . ARG A 1 154 ? 90.562 -49.469 -54 1 24.12 154 ARG A O 1
ATOM 1194 N N . PRO A 1 155 ? 92.375 -49.625 -52.719 1 23.11 155 PRO A N 1
ATOM 1195 C CA . PRO A 1 155 ? 92.938 -50.812 -53.281 1 23.11 155 PRO A CA 1
ATOM 1196 C C . PRO A 1 155 ? 92.25 -52.094 -52.938 1 23.11 155 PRO A C 1
ATOM 1198 O O . PRO A 1 155 ? 92.188 -52.5 -51.75 1 23.11 155 PRO A O 1
ATOM 1201 N N . TRP A 1 156 ? 91.062 -52.344 -53.156 1 22.3 156 TRP A N 1
ATOM 1202 C CA . TRP A 1 156 ? 90.688 -53.656 -52.688 1 22.3 156 TRP A CA 1
ATOM 1203 C C . TRP A 1 156 ? 91.75 -54.688 -52.969 1 22.3 156 TRP A C 1
ATOM 1205 O O . TRP A 1 156 ? 92.688 -54.438 -53.719 1 22.3 156 TRP A O 1
ATOM 1215 N N . SER A 1 157 ? 91.625 -55.531 -53.312 1 22.73 157 SER A N 1
ATOM 1216 C CA . SER A 1 157 ? 91.875 -56.938 -53.125 1 22.73 157 SER A CA 1
ATOM 1217 C C . SER A 1 157 ? 92.938 -57.438 -54.094 1 22.73 157 SER A C 1
ATOM 1219 O O . SER A 1 157 ? 92.938 -57.062 -55.25 1 22.73 157 SER A O 1
ATOM 1221 N N . SER A 1 158 ? 93.688 -58.094 -53.844 1 21.83 158 SER A N 1
ATOM 1222 C CA . SER A 1 158 ? 94.5 -59.312 -53.781 1 21.83 158 SER A CA 1
ATOM 1223 C C . SER A 1 158 ? 93.875 -60.375 -54.719 1 21.83 158 SER A C 1
ATOM 1225 O O . SER A 1 158 ? 92.688 -60.312 -55.094 1 21.83 158 SER A O 1
ATOM 1227 N N . ASN A 1 159 ? 93.375 -62 -54.125 1 22.2 159 ASN A N 1
ATOM 1228 C CA . ASN A 1 159 ? 93.5 -63.469 -53.969 1 22.2 159 ASN A CA 1
ATOM 1229 C C . ASN A 1 159 ? 92.125 -64.125 -54.25 1 22.2 159 ASN A C 1
ATOM 1231 O O . ASN A 1 159 ? 92.062 -65.375 -54.156 1 22.2 159 ASN A O 1
ATOM 1235 N N . GLY A 1 160 ? 91.5 -64.438 -53.531 1 22.64 160 GLY A N 1
ATOM 1236 C CA . GLY A 1 160 ? 90.375 -64.75 -54.344 1 22.64 160 GLY A CA 1
ATOM 1237 C C . GLY A 1 160 ? 90.188 -63.781 -55.5 1 22.64 160 GLY A C 1
ATOM 1238 O O . GLY A 1 160 ? 89.875 -62.594 -55.281 1 22.64 160 GLY A O 1
ATOM 1239 N N . CYS A 1 161 ? 89.875 -64.375 -57.406 1 26.25 161 CYS A N 1
ATOM 1240 C CA . CYS A 1 161 ? 90.812 -65.438 -57.375 1 26.25 161 CYS A CA 1
ATOM 1241 C C . CYS A 1 161 ? 92.25 -64.938 -57.562 1 26.25 161 CYS A C 1
ATOM 1243 O O . CYS A 1 161 ? 93.25 -65.625 -57.312 1 26.25 161 CYS A O 1
ATOM 1245 N N . GLY A 1 162 ? 93.188 -64.625 -58.125 1 15.62 162 GLY A N 1
ATOM 1246 C CA . GLY A 1 162 ? 94.312 -64 -58.812 1 15.62 162 GLY A CA 1
ATOM 1247 C C . GLY A 1 162 ? 94.688 -62.656 -58.25 1 15.62 162 GLY A C 1
ATOM 1248 O O . GLY A 1 162 ? 93.875 -62 -57.594 1 15.62 162 GLY A O 1
ATOM 1249 N N . MET B 1 1 ? -19.219 28.781 12.703 1 36.31 1 MET B N 1
ATOM 1250 C CA . MET B 1 1 ? -18.734 27.469 12.305 1 36.31 1 MET B CA 1
ATOM 1251 C C . MET B 1 1 ? -17.406 27.562 11.578 1 36.31 1 MET B C 1
ATOM 1253 O O . MET B 1 1 ? -17.297 28.266 10.57 1 36.31 1 MET B O 1
ATOM 1257 N N . VAL B 1 2 ? -16.359 27.641 12.258 1 46.44 2 VAL B N 1
ATOM 1258 C CA . VAL B 1 2 ? -15.023 27.797 11.672 1 46.44 2 VAL B CA 1
ATOM 1259 C C . VAL B 1 2 ? -14.781 26.688 10.656 1 46.44 2 VAL B C 1
ATOM 1261 O O . VAL B 1 2 ? -14.914 25.5 10.977 1 46.44 2 VAL B O 1
ATOM 1264 N N . THR B 1 3 ? -15.031 26.875 9.516 1 49.66 3 THR B N 1
ATOM 1265 C CA . THR B 1 3 ? -14.867 26 8.367 1 49.66 3 THR B CA 1
ATOM 1266 C C . THR B 1 3 ? -13.445 25.422 8.32 1 49.66 3 THR B C 1
ATOM 1268 O O . THR B 1 3 ? -12.477 26.172 8.164 1 49.66 3 THR B O 1
ATOM 1271 N N . ALA B 1 4 ? -13.211 24.516 9.211 1 56 4 ALA B N 1
ATOM 1272 C CA . ALA B 1 4 ? -11.875 23.938 9.297 1 56 4 ALA B CA 1
ATOM 1273 C C . ALA B 1 4 ? -11.391 23.484 7.922 1 56 4 ALA B C 1
ATOM 1275 O O . ALA B 1 4 ? -12.164 22.953 7.125 1 56 4 ALA B O 1
ATOM 1276 N N . SER B 1 5 ? -10.391 24.125 7.383 1 64 5 SER B N 1
ATOM 1277 C CA . SER B 1 5 ? -9.766 23.781 6.105 1 64 5 SER B CA 1
ATOM 1278 C C . SER B 1 5 ? -9.562 22.281 5.98 1 64 5 SER B C 1
ATOM 1280 O O . SER B 1 5 ? -9.297 21.594 6.977 1 64 5 SER B O 1
ATOM 1282 N N . PRO B 1 6 ? -10.031 21.656 4.934 1 71.56 6 PRO B N 1
ATOM 1283 C CA . PRO B 1 6 ? -9.844 20.219 4.727 1 71.56 6 PRO B CA 1
ATOM 1284 C C . PRO B 1 6 ? -8.383 19.781 4.867 1 71.56 6 PRO B C 1
ATOM 1286 O O . PRO B 1 6 ? -7.477 20.562 4.598 1 71.56 6 PRO B O 1
ATOM 1289 N N . PRO B 1 7 ? -8.156 18.672 5.453 1 75.88 7 PRO B N 1
ATOM 1290 C CA . PRO B 1 7 ? -6.777 18.203 5.566 1 75.88 7 PRO B CA 1
ATOM 1291 C C . PRO B 1 7 ? -6.059 18.156 4.219 1 75.88 7 PRO B C 1
ATOM 1293 O O . PRO B 1 7 ? -6.695 17.938 3.184 1 75.88 7 PRO B O 1
ATOM 1296 N N . THR B 1 8 ? -4.812 18.484 4.262 1 85.25 8 THR B N 1
ATOM 1297 C CA . THR B 1 8 ? -3.99 18.406 3.059 1 85.25 8 THR B CA 1
ATOM 1298 C C . THR B 1 8 ? -2.881 17.375 3.223 1 85.25 8 THR B C 1
ATOM 1300 O O . THR B 1 8 ? -2.436 17.109 4.34 1 85.25 8 THR B O 1
ATOM 1303 N N . VAL B 1 9 ? -2.553 16.719 2.146 1 90.62 9 VAL B N 1
ATOM 1304 C CA . VAL B 1 9 ? -1.44 15.781 2.088 1 90.62 9 VAL B CA 1
ATOM 1305 C C . VAL B 1 9 ? -0.464 16.203 0.99 1 90.62 9 VAL B C 1
ATOM 1307 O O . VAL B 1 9 ? -0.863 16.406 -0.159 1 90.62 9 VAL B O 1
ATOM 1310 N N . ARG B 1 10 ? 0.829 16.328 1.389 1 94.62 10 ARG B N 1
ATOM 1311 C CA . ARG B 1 10 ? 1.826 16.672 0.381 1 94.62 10 ARG B CA 1
ATOM 1312 C C . ARG B 1 10 ? 3.189 16.094 0.739 1 94.62 10 ARG B C 1
ATOM 1314 O O . ARG B 1 10 ? 3.496 15.898 1.917 1 94.62 10 ARG B O 1
ATOM 1321 N N . ILE B 1 11 ? 3.941 15.789 -0.237 1 96.81 11 ILE B N 1
ATOM 1322 C CA . ILE B 1 11 ? 5.352 15.477 -0.037 1 96.81 11 ILE B CA 1
ATOM 1323 C C . ILE B 1 11 ? 6.191 16.734 -0.234 1 96.81 11 ILE B C 1
ATOM 1325 O O . ILE B 1 11 ? 6.102 17.391 -1.273 1 96.81 11 ILE B O 1
ATOM 1329 N N . GLU B 1 12 ? 7.016 16.984 0.755 1 96.56 12 GLU B N 1
ATOM 1330 C CA . GLU B 1 12 ? 7.789 18.234 0.719 1 96.56 12 GLU B CA 1
ATOM 1331 C C . GLU B 1 12 ? 8.781 18.219 -0.442 1 96.56 12 GLU B C 1
ATOM 1333 O O . GLU B 1 12 ? 9.367 17.188 -0.765 1 96.56 12 GLU B O 1
ATOM 1338 N N . GLY B 1 13 ? 8.984 19.5 -1.021 1 93.75 13 GLY B N 1
ATOM 1339 C CA . GLY B 1 13 ? 9.93 19.641 -2.119 1 93.75 13 GLY B CA 1
ATOM 1340 C C . GLY B 1 13 ? 9.258 19.625 -3.482 1 93.75 13 GLY B C 1
ATOM 1341 O O . GLY B 1 13 ? 8.031 19.625 -3.576 1 93.75 13 GLY B O 1
ATOM 1342 N N . PRO B 1 14 ? 10.078 19.672 -4.477 1 92.25 14 PRO B N 1
ATOM 1343 C CA . PRO B 1 14 ? 9.531 19.641 -5.836 1 92.25 14 PRO B CA 1
ATOM 1344 C C . PRO B 1 14 ? 8.93 18.297 -6.195 1 92.25 14 PRO B C 1
ATOM 1346 O O . PRO B 1 14 ? 9.258 17.281 -5.578 1 92.25 14 PRO B O 1
ATOM 1349 N N . GLY B 1 15 ? 8 18.297 -7.227 1 94.06 15 GLY B N 1
ATOM 1350 C CA . GLY B 1 15 ? 7.352 17.078 -7.688 1 94.06 15 GLY B CA 1
ATOM 1351 C C . GLY B 1 15 ? 8.305 16.125 -8.375 1 94.06 15 GLY B C 1
ATOM 1352 O O . GLY B 1 15 ? 7.949 14.984 -8.656 1 94.06 15 GLY B O 1
ATOM 1353 N N . GLU B 1 16 ? 9.469 16.641 -8.633 1 95.69 16 GLU B N 1
ATOM 1354 C CA . GLU B 1 16 ? 10.562 15.836 -9.172 1 95.69 16 GLU B CA 1
ATOM 1355 C C . GLU B 1 16 ? 11.836 16.016 -8.352 1 95.69 16 GLU B C 1
ATOM 1357 O O . GLU B 1 16 ? 12.266 17.141 -8.094 1 95.69 16 GLU B O 1
ATOM 1362 N N . ARG B 1 17 ? 12.352 14.82 -7.973 1 97.12 17 ARG B N 1
ATOM 1363 C CA . ARG B 1 17 ? 13.578 14.82 -7.184 1 97.12 17 ARG B CA 1
ATOM 1364 C C . ARG B 1 17 ? 14.719 14.156 -7.949 1 97.12 17 ARG B C 1
ATOM 1366 O O . ARG B 1 17 ? 14.555 13.062 -8.492 1 97.12 17 ARG B O 1
ATOM 1373 N N . TYR B 1 18 ? 15.906 14.859 -8.039 1 96.75 18 TYR B N 1
ATOM 1374 C CA . TYR B 1 18 ? 17.125 14.312 -8.617 1 96.75 18 TYR B CA 1
ATOM 1375 C C . TYR B 1 18 ? 18.172 14.062 -7.535 1 96.75 18 TYR B C 1
ATOM 1377 O O . TYR B 1 18 ? 18.516 14.969 -6.777 1 96.75 18 TYR B O 1
ATOM 1385 N N . ILE B 1 19 ? 18.672 12.859 -7.461 1 97 19 ILE B N 1
ATOM 1386 C CA . ILE B 1 19 ? 19.609 12.5 -6.41 1 97 19 ILE B CA 1
ATOM 1387 C C . ILE B 1 19 ? 20.734 11.656 -7.004 1 97 19 ILE B C 1
ATOM 1389 O O . ILE B 1 19 ? 20.516 10.898 -7.949 1 97 19 ILE B O 1
ATOM 1393 N N . GLN B 1 20 ? 21.953 11.758 -6.445 1 96.69 20 GLN B N 1
ATOM 1394 C CA . GLN B 1 20 ? 23.109 11.016 -6.93 1 96.69 20 GLN B CA 1
ATOM 1395 C C . GLN B 1 20 ? 23.125 9.586 -6.383 1 96.69 20 GLN B C 1
ATOM 1397 O O . GLN B 1 20 ? 22.812 9.367 -5.207 1 96.69 20 GLN B O 1
ATOM 1402 N N . GLU B 1 21 ? 23.469 8.711 -7.285 1 97.38 21 GLU B N 1
ATOM 1403 C CA . GLU B 1 21 ? 23.609 7.324 -6.852 1 97.38 21 GLU B CA 1
ATOM 1404 C C . GLU B 1 21 ? 24.531 7.211 -5.652 1 97.38 21 GLU B C 1
ATOM 1406 O O . GLU B 1 21 ? 25.531 7.926 -5.566 1 97.38 21 GLU B O 1
ATOM 1411 N N . GLY B 1 22 ? 24.188 6.227 -4.738 1 96.62 22 GLY B N 1
ATOM 1412 C CA . GLY B 1 22 ? 25.016 6.004 -3.562 1 96.62 22 GLY B CA 1
ATOM 1413 C C . GLY B 1 22 ? 24.656 6.91 -2.4 1 96.62 22 GLY B C 1
ATOM 1414 O O . GLY B 1 22 ? 25.047 6.656 -1.261 1 96.62 22 GLY B O 1
ATOM 1415 N N . SER B 1 23 ? 23.953 7.992 -2.627 1 97.25 23 SER B N 1
ATOM 1416 C CA . SER B 1 23 ? 23.562 8.938 -1.58 1 97.25 23 SER B CA 1
ATOM 1417 C C . SER B 1 23 ? 22.312 8.469 -0.841 1 97.25 23 SER B C 1
ATOM 1419 O O . SER B 1 23 ? 21.859 7.348 -1.041 1 97.25 23 SER B O 1
ATOM 1421 N N . VAL B 1 24 ? 21.828 9.297 0.141 1 98.25 24 VAL B N 1
ATOM 1422 C CA . VAL B 1 24 ? 20.641 8.992 0.919 1 98.25 24 VAL B CA 1
ATOM 1423 C C . VAL B 1 24 ? 19.453 9.781 0.376 1 98.25 24 VAL B C 1
ATOM 1425 O O . VAL B 1 24 ? 19.516 11.008 0.243 1 98.25 24 VAL B O 1
ATOM 1428 N N . LEU B 1 25 ? 18.422 9.023 0.024 1 98.5 25 LEU B N 1
ATOM 1429 C CA . LEU B 1 25 ? 17.172 9.664 -0.342 1 98.5 25 LEU B CA 1
ATOM 1430 C C . LEU B 1 25 ? 16.312 9.914 0.891 1 98.5 25 LEU B C 1
ATOM 1432 O O . LEU B 1 25 ? 16.016 8.992 1.647 1 98.5 25 LEU B O 1
ATOM 1436 N N . ALA B 1 26 ? 15.906 11.164 1.09 1 98.31 26 ALA B N 1
ATOM 1437 C CA . ALA B 1 26 ? 15.016 11.531 2.189 1 98.31 26 ALA B CA 1
ATOM 1438 C C . ALA B 1 26 ? 13.781 12.258 1.673 1 98.31 26 ALA B C 1
ATOM 1440 O O . ALA B 1 26 ? 13.883 13.305 1.041 1 98.31 26 ALA B O 1
ATOM 1441 N N . LEU B 1 27 ? 12.609 11.664 1.938 1 98.31 27 LEU B N 1
ATOM 1442 C CA . LEU B 1 27 ? 11.336 12.273 1.578 1 98.31 27 LEU B CA 1
ATOM 1443 C C . LEU B 1 27 ? 10.492 12.539 2.82 1 98.31 27 LEU B C 1
ATOM 1445 O O . LEU B 1 27 ? 10.461 11.727 3.744 1 98.31 27 LEU B O 1
ATOM 1449 N N . THR B 1 28 ? 9.789 13.695 2.848 1 97.62 28 THR B N 1
ATOM 1450 C CA . THR B 1 28 ? 8.945 14.047 3.988 1 97.62 28 THR B CA 1
ATOM 1451 C C . THR B 1 28 ? 7.508 14.297 3.545 1 97.62 28 THR B C 1
ATOM 1453 O O . THR B 1 28 ? 7.25 15.133 2.68 1 97.62 28 THR B O 1
ATOM 1456 N N . CYS B 1 29 ? 6.66 13.469 4.059 1 97.06 29 CYS B N 1
ATOM 1457 C CA . CYS B 1 29 ? 5.227 13.633 3.842 1 97.06 29 CYS B CA 1
ATOM 1458 C C . CYS B 1 29 ? 4.59 14.422 4.98 1 97.06 29 CYS B C 1
ATOM 1460 O O . CYS B 1 29 ? 4.766 14.078 6.152 1 97.06 29 CYS B O 1
ATOM 1462 N N . LEU B 1 30 ? 3.83 15.453 4.609 1 94.5 30 LEU B N 1
ATOM 1463 C CA . LEU B 1 30 ? 3.16 16.328 5.566 1 94.5 30 LEU B CA 1
ATOM 1464 C C . LEU B 1 30 ? 1.645 16.219 5.43 1 94.5 30 LEU B C 1
ATOM 1466 O O . LEU B 1 30 ? 1.103 16.406 4.336 1 94.5 30 LEU B O 1
ATOM 1470 N N . VAL B 1 31 ? 1.039 15.875 6.523 1 91.19 31 VAL B N 1
ATOM 1471 C CA . VAL B 1 31 ? -0.418 15.875 6.594 1 91.19 31 VAL B CA 1
ATOM 1472 C C . VAL B 1 31 ? -0.891 16.969 7.559 1 91.19 31 VAL B C 1
ATOM 1474 O O . VAL B 1 31 ? -0.497 16.969 8.727 1 91.19 31 VAL B O 1
ATOM 1477 N N . THR B 1 32 ? -1.659 17.844 7.074 1 89.5 32 THR B N 1
ATOM 1478 C CA . THR B 1 32 ? -2.248 18.875 7.93 1 89.5 32 THR B CA 1
ATOM 1479 C C . THR B 1 32 ? -3.678 18.5 8.312 1 89.5 32 THR B C 1
ATOM 1481 O O . THR B 1 32 ? -4.48 18.125 7.449 1 89.5 32 THR B O 1
ATOM 1484 N N . HIS B 1 33 ? -3.967 18.406 9.492 1 82.94 33 HIS B N 1
ATOM 1485 C CA . HIS B 1 33 ? -5.293 18.047 9.984 1 82.94 33 HIS B CA 1
ATOM 1486 C C . HIS B 1 33 ? -5.758 19.016 11.07 1 82.94 33 HIS B C 1
ATOM 1488 O O . HIS B 1 33 ? -6.465 18.609 12 1 82.94 33 HIS B O 1
ATOM 1494 N N . ARG B 1 34 ? -5.766 20.188 10.852 1 72.5 34 ARG B N 1
ATOM 1495 C CA . ARG B 1 34 ? -6.203 21.219 11.789 1 72.5 34 ARG B CA 1
ATOM 1496 C C . ARG B 1 34 ? -7.613 20.938 12.297 1 72.5 34 ARG B C 1
ATOM 1498 O O . ARG B 1 34 ? -8.516 20.656 11.508 1 72.5 34 ARG B O 1
ATOM 1505 N N . HIS B 1 35 ? -7.797 20.641 13.617 1 69.69 35 HIS B N 1
ATOM 1506 C CA . HIS B 1 35 ? -9.016 20.422 14.383 1 69.69 35 HIS B CA 1
ATOM 1507 C C . HIS B 1 35 ? -9.57 19.016 14.172 1 69.69 35 HIS B C 1
ATOM 1509 O O . HIS B 1 35 ? -10.672 18.719 14.625 1 69.69 35 HIS B O 1
ATOM 1515 N N . ARG B 1 36 ? -8.836 18.438 13.211 1 72 36 ARG B N 1
ATOM 1516 C CA . ARG B 1 36 ? -9.266 17.062 13.016 1 72 36 ARG B CA 1
ATOM 1517 C C . ARG B 1 36 ? -8.266 16.094 13.633 1 72 36 ARG B C 1
ATOM 1519 O O . ARG B 1 36 ? -7.137 16.469 13.961 1 72 36 ARG B O 1
ATOM 1526 N N . ARG B 1 37 ? -8.742 14.961 13.797 1 74.88 37 ARG B N 1
ATOM 1527 C CA . ARG B 1 37 ? -7.863 13.938 14.359 1 74.88 37 ARG B CA 1
ATOM 1528 C C . ARG B 1 37 ? -6.75 13.586 13.375 1 74.88 37 ARG B C 1
ATOM 1530 O O . ARG B 1 37 ? -6.977 13.516 12.172 1 74.88 37 ARG B O 1
ATOM 1537 N N . ALA B 1 38 ? -5.598 13.375 13.945 1 81.38 38 ALA B N 1
ATOM 1538 C CA . ALA B 1 38 ? -4.461 12.914 13.156 1 81.38 38 ALA B CA 1
ATOM 1539 C C . ALA B 1 38 ? -4.727 11.523 12.57 1 81.38 38 ALA B C 1
ATOM 1541 O O . ALA B 1 38 ? -5.375 10.695 13.203 1 81.38 38 ALA B O 1
ATOM 1542 N N . PRO B 1 39 ? -4.27 11.344 11.352 1 81.69 39 PRO B N 1
ATOM 1543 C CA . PRO B 1 39 ? -4.395 9.984 10.82 1 81.69 39 PRO B CA 1
ATOM 1544 C C . PRO B 1 39 ? -3.695 8.945 11.695 1 81.69 39 PRO B C 1
ATOM 1546 O O . PRO B 1 39 ? -2.664 9.234 12.305 1 81.69 39 PRO B O 1
ATOM 1549 N N . ALA B 1 40 ? -4.258 7.828 11.703 1 79.81 40 ALA B N 1
ATOM 1550 C CA . ALA B 1 40 ? -3.688 6.762 12.523 1 79.81 40 ALA B CA 1
ATOM 1551 C C . ALA B 1 40 ? -2.369 6.262 11.938 1 79.81 40 ALA B C 1
ATOM 1553 O O . ALA B 1 40 ? -1.432 5.953 12.68 1 79.81 40 ALA B O 1
ATOM 1554 N N . HIS B 1 41 ? -2.342 6.227 10.594 1 82.56 41 HIS B N 1
ATOM 1555 C CA . HIS B 1 41 ? -1.158 5.68 9.938 1 82.56 41 HIS B CA 1
ATOM 1556 C C . HIS B 1 41 ? -0.795 6.484 8.695 1 82.56 41 HIS B C 1
ATOM 1558 O O . HIS B 1 41 ? -1.641 7.188 8.141 1 82.56 41 HIS B O 1
ATOM 1564 N N . LEU B 1 42 ? 0.538 6.465 8.414 1 88.75 42 LEU B N 1
ATOM 1565 C CA . LEU B 1 42 ? 1.051 6.977 7.145 1 88.75 42 LEU B CA 1
ATOM 1566 C C . LEU B 1 42 ? 1.932 5.941 6.457 1 88.75 42 LEU B C 1
ATOM 1568 O O . LEU B 1 42 ? 2.955 5.523 7.004 1 88.75 42 LEU B O 1
ATOM 1572 N N . LEU B 1 43 ? 1.511 5.57 5.23 1 88.12 43 LEU B N 1
ATOM 1573 C CA . LEU B 1 43 ? 2.229 4.527 4.504 1 88.12 43 LEU B CA 1
ATOM 1574 C C . LEU B 1 43 ? 2.979 5.113 3.311 1 88.12 43 LEU B C 1
ATOM 1576 O O . LEU B 1 43 ? 2.473 6.012 2.633 1 88.12 43 LEU B O 1
ATOM 1580 N N . TRP B 1 44 ? 4.156 4.594 3.072 1 92.88 44 TRP B N 1
ATOM 1581 C CA . TRP B 1 44 ? 4.965 4.969 1.916 1 92.88 44 TRP B CA 1
ATOM 1582 C C . TRP B 1 44 ? 5.004 3.84 0.89 1 92.88 44 TRP B C 1
ATOM 1584 O O . TRP B 1 44 ? 5.113 2.666 1.253 1 92.88 44 TRP B O 1
ATOM 1594 N N . PHE B 1 45 ? 5.035 4.289 -0.452 1 91.19 45 PHE B N 1
ATOM 1595 C CA . PHE B 1 45 ? 5.141 3.318 -1.534 1 91.19 45 PHE B CA 1
ATOM 1596 C C . PHE B 1 45 ? 6.113 3.799 -2.602 1 91.19 45 PHE B C 1
ATOM 1598 O O . PHE B 1 45 ? 6.215 5 -2.863 1 91.19 45 PHE B O 1
ATOM 1605 N N . ARG B 1 46 ? 6.773 2.945 -3.168 1 94.31 46 ARG B N 1
ATOM 1606 C CA . ARG B 1 46 ? 7.379 3.123 -4.484 1 94.31 46 ARG B CA 1
ATOM 1607 C C . ARG B 1 46 ? 6.656 2.291 -5.535 1 94.31 46 ARG B C 1
ATOM 1609 O O . ARG B 1 46 ? 6.746 1.061 -5.531 1 94.31 46 ARG B O 1
ATOM 1616 N N . GLY B 1 47 ? 6.066 3.062 -6.395 1 88.69 47 GLY B N 1
ATOM 1617 C CA . GLY B 1 47 ? 5.156 2.303 -7.234 1 88.69 47 GLY B CA 1
ATOM 1618 C C . GLY B 1 47 ? 4.113 1.534 -6.445 1 88.69 47 GLY B C 1
ATOM 1619 O O . GLY B 1 47 ? 3.346 2.125 -5.684 1 88.69 47 GLY B O 1
ATOM 1620 N N . THR B 1 48 ? 4.191 0.23 -6.543 1 83 48 THR B N 1
ATOM 1621 C CA . THR B 1 48 ? 3.213 -0.594 -5.84 1 83 48 THR B CA 1
ATOM 1622 C C . THR B 1 48 ? 3.832 -1.22 -4.594 1 83 48 THR B C 1
ATOM 1624 O O . THR B 1 48 ? 3.146 -1.902 -3.83 1 83 48 THR B O 1
ATOM 1627 N N . GLU B 1 49 ? 5.062 -1.02 -4.418 1 87.69 49 GLU B N 1
ATOM 1628 C CA . GLU B 1 49 ? 5.781 -1.644 -3.311 1 87.69 49 GLU B CA 1
ATOM 1629 C C . GLU B 1 49 ? 5.738 -0.767 -2.062 1 87.69 49 GLU B C 1
ATOM 1631 O O . GLU B 1 49 ? 6.164 0.39 -2.096 1 87.69 49 GLU B O 1
ATOM 1636 N N . ARG B 1 50 ? 5.305 -1.333 -1.004 1 89.25 50 ARG B N 1
ATOM 1637 C CA . ARG B 1 50 ? 5.332 -0.614 0.266 1 89.25 50 ARG B CA 1
ATOM 1638 C C . ARG B 1 50 ? 6.754 -0.513 0.808 1 89.25 50 ARG B C 1
ATOM 1640 O O . ARG B 1 50 ? 7.52 -1.476 0.74 1 89.25 50 ARG B O 1
ATOM 1647 N N . LEU B 1 51 ? 7.043 0.649 1.339 1 94.12 51 LEU B N 1
ATOM 1648 C CA . LEU B 1 51 ? 8.383 0.893 1.866 1 94.12 51 LEU B CA 1
ATOM 1649 C C . LEU B 1 51 ? 8.352 1.043 3.383 1 94.12 51 LEU B C 1
ATOM 1651 O O . LEU B 1 51 ? 7.684 1.938 3.908 1 94.12 51 LEU B O 1
ATOM 1655 N N . ASP B 1 52 ? 8.984 0.151 4.027 1 91.56 52 ASP B N 1
ATOM 1656 C CA . ASP B 1 52 ? 9.195 0.242 5.469 1 91.56 52 ASP B CA 1
ATOM 1657 C C . ASP B 1 52 ? 10.422 -0.561 5.895 1 91.56 52 ASP B C 1
ATOM 1659 O O . ASP B 1 52 ? 11.227 -0.97 5.055 1 91.56 52 ASP B O 1
ATOM 1663 N N . TYR B 1 53 ? 10.672 -0.688 7.246 1 90.5 53 TYR B N 1
ATOM 1664 C CA . TYR B 1 53 ? 11.875 -1.327 7.766 1 90.5 53 TYR B CA 1
ATOM 1665 C C . TYR B 1 53 ? 11.953 -2.785 7.324 1 90.5 53 TYR B C 1
ATOM 1667 O O . TYR B 1 53 ? 13.039 -3.355 7.234 1 90.5 53 TYR B O 1
ATOM 1675 N N . ASN B 1 54 ? 10.852 -3.383 6.969 1 85.62 54 ASN B N 1
ATOM 1676 C CA . ASN B 1 54 ? 10.828 -4.785 6.562 1 85.62 54 ASN B CA 1
ATOM 1677 C C . ASN B 1 54 ? 10.828 -4.93 5.047 1 85.62 54 ASN B C 1
ATOM 1679 O O . ASN B 1 54 ? 10.703 -6.039 4.523 1 85.62 54 ASN B O 1
ATOM 1683 N N . SER B 1 55 ? 10.93 -3.906 4.328 1 88.81 55 SER B N 1
ATOM 1684 C CA . SER B 1 55 ? 10.953 -3.938 2.871 1 88.81 55 SER B CA 1
ATOM 1685 C C . SER B 1 55 ? 12.148 -4.734 2.354 1 88.81 55 SER B C 1
ATOM 1687 O O . SER B 1 55 ? 13.258 -4.621 2.883 1 88.81 55 SER B O 1
ATOM 1689 N N . PRO B 1 56 ? 11.93 -5.508 1.29 1 88.56 56 PRO B N 1
ATOM 1690 C CA . PRO B 1 56 ? 13.039 -6.254 0.701 1 88.56 56 PRO B CA 1
ATOM 1691 C C . PRO B 1 56 ? 14.125 -5.344 0.124 1 88.56 56 PRO B C 1
ATOM 1693 O O . PRO B 1 56 ? 15.25 -5.789 -0.116 1 88.56 56 PRO B O 1
ATOM 1696 N N . ARG B 1 57 ? 13.883 -4.203 -0.143 1 91.88 57 ARG B N 1
ATOM 1697 C CA . ARG B 1 57 ? 14.852 -3.24 -0.662 1 91.88 57 ARG B CA 1
ATOM 1698 C C . ARG B 1 57 ? 16.031 -3.09 0.286 1 91.88 57 ARG B C 1
ATOM 1700 O O . ARG B 1 57 ? 17.172 -2.867 -0.154 1 91.88 57 ARG B O 1
ATOM 1707 N N . GLY B 1 58 ? 15.859 -3.268 1.562 1 93.56 58 GLY B N 1
ATOM 1708 C CA . GLY B 1 58 ? 16.875 -3.041 2.568 1 93.56 58 GLY B CA 1
ATOM 1709 C C . GLY B 1 58 ? 17.281 -1.585 2.688 1 93.56 58 GLY B C 1
ATOM 1710 O O . GLY B 1 58 ? 17.109 -0.806 1.749 1 93.56 58 GLY B O 1
ATOM 1711 N N . GLY B 1 59 ? 17.828 -1.174 3.855 1 96.94 59 GLY B N 1
ATOM 1712 C CA . GLY B 1 59 ? 18.297 0.184 4.07 1 96.94 59 GLY B CA 1
ATOM 1713 C C . GLY B 1 59 ? 17.188 1.207 4.121 1 96.94 59 GLY B C 1
ATOM 1714 O O . GLY B 1 59 ? 17.375 2.371 3.77 1 96.94 59 GLY B O 1
ATOM 1715 N N . VAL B 1 60 ? 16.016 0.793 4.391 1 97.31 60 VAL B N 1
ATOM 1716 C CA . VAL B 1 60 ? 14.852 1.676 4.43 1 97.31 60 VAL B CA 1
ATOM 1717 C C . VAL B 1 60 ? 14.477 1.97 5.883 1 97.31 60 VAL B C 1
ATOM 1719 O O . VAL B 1 60 ? 14.445 1.062 6.715 1 97.31 60 VAL B O 1
ATOM 1722 N N . SER B 1 61 ? 14.219 3.242 6.195 1 97.56 61 SER B N 1
ATOM 1723 C CA . SER B 1 61 ? 13.703 3.65 7.5 1 97.56 61 SER B CA 1
ATOM 1724 C C . SER B 1 61 ? 12.555 4.641 7.359 1 97.56 61 SER B C 1
ATOM 1726 O O . SER B 1 61 ? 12.555 5.469 6.445 1 97.56 61 SER B O 1
ATOM 1728 N N . VAL B 1 62 ? 11.57 4.465 8.211 1 96.56 62 VAL B N 1
ATOM 1729 C CA . VAL B 1 62 ? 10.438 5.387 8.242 1 96.56 62 VAL B CA 1
ATOM 1730 C C . VAL B 1 62 ? 10.25 5.918 9.664 1 96.56 62 VAL B C 1
ATOM 1732 O O . VAL B 1 62 ? 10.242 5.148 10.625 1 96.56 62 VAL B O 1
ATOM 1735 N N . GLN B 1 63 ? 10.18 7.262 9.781 1 96.88 63 GLN B N 1
ATOM 1736 C CA . GLN B 1 63 ? 9.906 7.914 11.055 1 96.88 63 GLN B CA 1
ATOM 1737 C C . GLN B 1 63 ? 8.695 8.836 10.953 1 96.88 63 GLN B C 1
ATOM 1739 O O . GLN B 1 63 ? 8.625 9.688 10.055 1 96.88 63 GLN B O 1
ATOM 1744 N N . THR B 1 64 ? 7.762 8.602 11.852 1 94.94 64 THR B N 1
ATOM 1745 C CA . THR B 1 64 ? 6.559 9.422 11.844 1 94.94 64 THR B CA 1
ATOM 1746 C C . THR B 1 64 ? 6.406 10.18 13.156 1 94.94 64 THR B C 1
ATOM 1748 O O . THR B 1 64 ? 6.566 9.602 14.234 1 94.94 64 THR B O 1
ATOM 1751 N N . GLU B 1 65 ? 6.176 11.477 13.039 1 95 65 GLU B N 1
ATOM 1752 C CA . GLU B 1 65 ? 5.938 12.359 14.172 1 95 65 GLU B CA 1
ATOM 1753 C C . GLU B 1 65 ? 4.547 12.984 14.109 1 95 65 GLU B C 1
ATOM 1755 O O . GLU B 1 65 ? 4.203 13.656 13.133 1 95 65 GLU B O 1
ATOM 1760 N N . LYS B 1 66 ? 3.773 12.734 15.18 1 91.25 66 LYS B N 1
ATOM 1761 C CA . LYS B 1 66 ? 2.43 13.297 15.273 1 91.25 66 LYS B CA 1
ATOM 1762 C C . LYS B 1 66 ? 2.406 14.523 16.172 1 91.25 66 LYS B C 1
ATOM 1764 O O . LYS B 1 66 ? 2.818 14.461 17.328 1 91.25 66 LYS B O 1
ATOM 1769 N N . MET B 1 67 ? 2.08 15.578 15.555 1 91.12 67 MET B N 1
ATOM 1770 C CA . MET B 1 67 ? 1.93 16.828 16.297 1 91.12 67 MET B CA 1
ATOM 1771 C C . MET B 1 67 ? 0.458 17.203 16.453 1 91.12 67 MET B C 1
ATOM 1773 O O . MET B 1 67 ? -0.421 16.453 16.016 1 91.12 67 MET B O 1
ATOM 1777 N N . ALA B 1 68 ? 0.106 18.359 17.078 1 88.25 68 ALA B N 1
ATOM 1778 C CA . ALA B 1 68 ? -1.262 18.766 17.391 1 88.25 68 ALA B CA 1
ATOM 1779 C C . ALA B 1 68 ? -2.064 19.016 16.109 1 88.25 68 ALA B C 1
ATOM 1781 O O . ALA B 1 68 ? -3.23 18.609 16.016 1 88.25 68 ALA B O 1
ATOM 1782 N N . SER B 1 69 ? -1.475 19.656 15.164 1 89.75 69 SER B N 1
ATOM 1783 C CA . SER B 1 69 ? -2.246 20.031 13.984 1 89.75 69 SER B CA 1
ATOM 1784 C C . SER B 1 69 ? -1.633 19.453 12.711 1 89.75 69 SER B C 1
ATOM 1786 O O . SER B 1 69 ? -2.113 19.719 11.609 1 89.75 69 SER B O 1
ATOM 1788 N N . ARG B 1 70 ? -0.546 18.719 12.883 1 92.06 70 ARG B N 1
ATOM 1789 C CA . ARG B 1 70 ? 0.097 18.172 11.688 1 92.06 70 ARG B CA 1
ATOM 1790 C C . ARG B 1 70 ? 0.796 16.844 12 1 92.06 70 ARG B C 1
ATOM 1792 O O . ARG B 1 70 ? 1.197 16.609 13.141 1 92.06 70 ARG B O 1
ATOM 1799 N N . THR B 1 71 ? 0.903 16 11.031 1 92.69 71 THR B N 1
ATOM 1800 C CA . THR B 1 71 ? 1.669 14.758 11.102 1 92.69 71 THR B CA 1
ATOM 1801 C C . THR B 1 71 ? 2.754 14.734 10.023 1 92.69 71 THR B C 1
ATOM 1803 O O . THR B 1 71 ? 2.484 15.016 8.859 1 92.69 71 THR B O 1
ATOM 1806 N N . LEU B 1 72 ? 4.023 14.484 10.5 1 95.81 72 LEU B N 1
ATOM 1807 C CA . LEU B 1 72 ? 5.164 14.391 9.594 1 95.81 72 LEU B CA 1
ATOM 1808 C C . LEU B 1 72 ? 5.676 12.953 9.508 1 95.81 72 LEU B C 1
ATOM 1810 O O . LEU B 1 72 ? 5.879 12.305 10.539 1 95.81 72 LEU B O 1
ATOM 1814 N N . SER B 1 73 ? 5.762 12.43 8.289 1 96.44 73 SER B N 1
ATOM 1815 C CA . SER B 1 73 ? 6.383 11.125 8.086 1 96.44 73 SER B CA 1
ATOM 1816 C C . SER B 1 73 ? 7.578 11.227 7.141 1 96.44 73 SER B C 1
ATOM 1818 O O . SER B 1 73 ? 7.453 11.727 6.023 1 96.44 73 SER B O 1
ATOM 1820 N N . ARG B 1 74 ? 8.727 10.742 7.59 1 98 74 ARG B N 1
ATOM 1821 C CA . ARG B 1 74 ? 9.961 10.812 6.809 1 98 74 ARG B CA 1
ATOM 1822 C C . ARG B 1 74 ? 10.414 9.43 6.371 1 98 74 ARG B C 1
ATOM 1824 O O . ARG B 1 74 ? 10.562 8.523 7.195 1 98 74 ARG B O 1
ATOM 1831 N N . LEU B 1 75 ? 10.562 9.273 5.113 1 98.06 75 LEU B N 1
ATOM 1832 C CA . LEU B 1 75 ? 11.148 8.078 4.516 1 98.06 75 LEU B CA 1
ATOM 1833 C C . LEU B 1 75 ? 12.617 8.305 4.176 1 98.06 75 LEU B C 1
ATOM 1835 O O . LEU B 1 75 ? 12.961 9.289 3.508 1 98.06 75 LEU B O 1
ATOM 1839 N N . MET B 1 76 ? 13.484 7.395 4.629 1 98.56 76 MET B N 1
ATOM 1840 C CA . MET B 1 76 ? 14.898 7.453 4.289 1 98.56 76 MET B CA 1
ATOM 1841 C C . MET B 1 76 ? 15.359 6.152 3.633 1 98.56 76 MET B C 1
ATOM 1843 O O . MET B 1 76 ? 15.086 5.066 4.141 1 98.56 76 MET B O 1
ATOM 1847 N N . ILE B 1 77 ? 16.031 6.273 2.541 1 98.44 77 ILE B N 1
ATOM 1848 C CA . ILE B 1 77 ? 16.609 5.129 1.85 1 98.44 77 ILE B CA 1
ATOM 1849 C C . ILE B 1 77 ? 18.109 5.348 1.665 1 98.44 77 ILE B C 1
ATOM 1851 O O . ILE B 1 77 ? 18.531 6.312 1.021 1 98.44 77 ILE B O 1
ATOM 1855 N N . SER B 1 78 ? 18.859 4.465 2.166 1 98.19 78 SER B N 1
ATOM 1856 C CA . SER B 1 78 ? 20.312 4.617 2.117 1 98.19 78 SER B CA 1
ATOM 1857 C C . SER B 1 78 ? 20.875 4.059 0.815 1 98.19 78 SER B C 1
ATOM 1859 O O . SER B 1 78 ? 20.328 3.123 0.239 1 98.19 78 SER B O 1
ATOM 1861 N N . ALA B 1 79 ? 21.984 4.641 0.336 1 97.81 79 ALA B N 1
ATOM 1862 C CA . ALA B 1 79 ? 22.766 4.137 -0.791 1 97.81 79 ALA B CA 1
ATOM 1863 C C . ALA B 1 79 ? 21.875 3.84 -1.99 1 97.81 79 ALA B C 1
ATOM 1865 O O . ALA B 1 79 ? 21.891 2.725 -2.52 1 97.81 79 ALA B O 1
ATOM 1866 N N . VAL B 1 80 ? 21.266 4.832 -2.471 1 97.88 80 VAL B N 1
ATOM 1867 C CA . VAL B 1 80 ? 20.25 4.66 -3.518 1 97.88 80 VAL B CA 1
ATOM 1868 C C . VAL B 1 80 ? 20.922 4.16 -4.797 1 97.88 80 VAL B C 1
ATOM 1870 O O . VAL B 1 80 ? 22.062 4.512 -5.086 1 97.88 80 VAL B O 1
ATOM 1873 N N . LYS B 1 81 ? 20.156 3.344 -5.449 1 97.69 81 LYS B N 1
ATOM 1874 C CA . LYS B 1 81 ? 20.594 2.754 -6.711 1 97.69 81 LYS B CA 1
ATOM 1875 C C . LYS B 1 81 ? 19.672 3.154 -7.859 1 97.69 81 LYS B C 1
ATOM 1877 O O . LYS B 1 81 ? 18.453 3.213 -7.691 1 97.69 81 LYS B O 1
ATOM 1882 N N . THR B 1 82 ? 20.25 3.422 -9.094 1 96.81 82 THR B N 1
ATOM 1883 C CA . THR B 1 82 ? 19.5 3.881 -10.258 1 96.81 82 THR B CA 1
ATOM 1884 C C . THR B 1 82 ? 18.391 2.895 -10.609 1 96.81 82 THR B C 1
ATOM 1886 O O . THR B 1 82 ? 17.234 3.285 -10.781 1 96.81 82 THR B O 1
ATOM 1889 N N . LYS B 1 83 ? 18.672 1.64 -10.633 1 95.25 83 LYS B N 1
ATOM 1890 C CA . LYS B 1 83 ? 17.734 0.632 -11.109 1 95.25 83 LYS B CA 1
ATOM 1891 C C . LYS B 1 83 ? 16.688 0.303 -10.047 1 95.25 83 LYS B C 1
ATOM 1893 O O . LYS B 1 83 ? 15.547 -0.005 -10.367 1 95.25 83 LYS B O 1
ATOM 1898 N N . LEU B 1 84 ? 17.062 0.49 -8.805 1 94.81 84 LEU B N 1
ATOM 1899 C CA . LEU B 1 84 ? 16.219 0.014 -7.719 1 94.81 84 LEU B CA 1
ATOM 1900 C C . LEU B 1 84 ? 15.367 1.15 -7.152 1 94.81 84 LEU B C 1
ATOM 1902 O O . LEU B 1 84 ? 14.258 0.921 -6.66 1 94.81 84 LEU B O 1
ATOM 1906 N N . ASP B 1 85 ? 15.938 2.297 -7.262 1 97.56 85 ASP B N 1
ATOM 1907 C CA . ASP B 1 85 ? 15.328 3.324 -6.422 1 97.56 85 ASP B CA 1
ATOM 1908 C C . ASP B 1 85 ? 14.742 4.453 -7.27 1 97.56 85 ASP B C 1
ATOM 1910 O O . ASP B 1 85 ? 14.047 5.328 -6.754 1 97.56 85 ASP B O 1
ATOM 1914 N N . SER B 1 86 ? 14.898 4.492 -8.578 1 97.56 86 SER B N 1
ATOM 1915 C CA . SER B 1 86 ? 14.211 5.465 -9.422 1 97.56 86 SER B CA 1
ATOM 1916 C C . SER B 1 86 ? 12.734 5.109 -9.578 1 97.56 86 SER B C 1
ATOM 1918 O O . SER B 1 86 ? 12.367 3.932 -9.602 1 97.56 86 SER B O 1
ATOM 1920 N N . GLY B 1 87 ? 11.875 6.137 -9.672 1 96.69 87 GLY B N 1
ATOM 1921 C CA . GLY B 1 87 ? 10.461 5.887 -9.906 1 96.69 87 GLY B CA 1
ATOM 1922 C C . GLY B 1 87 ? 9.555 6.797 -9.102 1 96.69 87 GLY B C 1
ATOM 1923 O O . GLY B 1 87 ? 9.984 7.844 -8.609 1 96.69 87 GLY B O 1
ATOM 1924 N N . GLU B 1 88 ? 8.281 6.434 -8.992 1 95.56 88 GLU B N 1
ATOM 1925 C CA . GLU B 1 88 ? 7.285 7.207 -8.258 1 95.56 88 GLU B CA 1
ATOM 1926 C C . GLU B 1 88 ? 7.184 6.738 -6.809 1 95.56 88 GLU B C 1
ATOM 1928 O O . GLU B 1 88 ? 7.055 5.543 -6.547 1 95.56 88 GLU B O 1
ATOM 1933 N N . TYR B 1 89 ? 7.285 7.703 -5.973 1 96.38 89 TYR B N 1
ATOM 1934 C CA . TYR B 1 89 ? 7.051 7.473 -4.551 1 96.38 89 TYR B CA 1
ATOM 1935 C C . TYR B 1 89 ? 5.754 8.133 -4.098 1 96.38 89 TYR B C 1
ATOM 1937 O O . TYR B 1 89 ? 5.434 9.242 -4.531 1 96.38 89 TYR B O 1
ATOM 1945 N N . SER B 1 90 ? 5.027 7.43 -3.234 1 93.12 90 SER B N 1
ATOM 1946 C CA . SER B 1 90 ? 3.775 7.992 -2.738 1 93.12 90 SER B CA 1
ATOM 1947 C C . SER B 1 90 ? 3.646 7.805 -1.229 1 93.12 90 SER B C 1
ATOM 1949 O O . SER B 1 90 ? 4.234 6.887 -0.659 1 93.12 90 SER B O 1
ATOM 1951 N N . CYS B 1 91 ? 2.986 8.703 -0.617 1 93.12 91 CYS B N 1
ATOM 1952 C CA . CYS B 1 91 ? 2.627 8.625 0.794 1 93.12 91 CYS B CA 1
ATOM 1953 C C . CYS B 1 91 ? 1.113 8.672 0.974 1 93.12 91 CYS B C 1
ATOM 1955 O O . CYS B 1 91 ? 0.436 9.492 0.352 1 93.12 91 CYS B O 1
ATOM 1957 N N . SER B 1 92 ? 0.575 7.801 1.809 1 87.5 92 SER B N 1
ATOM 1958 C CA . SER B 1 92 ? -0.869 7.652 1.953 1 87.5 92 SER B CA 1
ATOM 1959 C C . SER B 1 92 ? -1.274 7.594 3.422 1 87.5 92 SER B C 1
ATOM 1961 O O . SER B 1 92 ? -1.056 6.582 4.094 1 87.5 92 SER B O 1
ATOM 1963 N N . PRO B 1 93 ? -1.884 8.727 3.92 1 85.94 93 PRO B N 1
ATOM 1964 C CA . PRO B 1 93 ? -2.436 8.664 5.277 1 85.94 93 PRO B CA 1
ATOM 1965 C C . PRO B 1 93 ? -3.701 7.812 5.359 1 85.94 93 PRO B C 1
ATOM 1967 O O . PRO B 1 93 ? -4.5 7.789 4.418 1 85.94 93 PRO B O 1
ATOM 1970 N N . THR B 1 94 ? -3.881 7.055 6.426 1 76.94 94 THR B N 1
ATOM 1971 C CA . THR B 1 94 ? -5.086 6.262 6.633 1 76.94 94 THR B CA 1
ATOM 1972 C C . THR B 1 94 ? -5.512 6.293 8.094 1 76.94 94 THR B C 1
ATOM 1974 O O . THR B 1 94 ? -4.668 6.332 8.992 1 76.94 94 THR B O 1
ATOM 1977 N N . ASP B 1 95 ? -6.863 6.551 8.328 1 73.31 95 ASP B N 1
ATOM 1978 C CA . ASP B 1 95 ? -7.414 6.551 9.68 1 73.31 95 ASP B CA 1
ATOM 1979 C C . ASP B 1 95 ? -7.941 5.168 10.055 1 73.31 95 ASP B C 1
ATOM 1981 O O . ASP B 1 95 ? -8.367 4.945 11.195 1 73.31 95 ASP B O 1
ATOM 1985 N N . LEU B 1 96 ? -8.211 4.457 9.094 1 73.31 96 LEU B N 1
ATOM 1986 C CA . LEU B 1 96 ? -8.852 3.174 9.367 1 73.31 96 LEU B CA 1
ATOM 1987 C C . LEU B 1 96 ? -7.824 2.051 9.422 1 73.31 96 LEU B C 1
ATOM 1989 O O . LEU B 1 96 ? -6.777 2.133 8.773 1 73.31 96 LEU B O 1
ATOM 1993 N N . PRO B 1 97 ? -8.18 1.153 10.336 1 77.06 97 PRO B N 1
ATOM 1994 C CA . PRO B 1 97 ? -7.289 -0.002 10.43 1 77.06 97 PRO B CA 1
ATOM 1995 C C . PRO B 1 97 ? -7.23 -0.806 9.133 1 77.06 97 PRO B C 1
ATOM 1997 O O . PRO B 1 97 ? -8.141 -0.71 8.297 1 77.06 97 PRO B O 1
ATOM 2000 N N . THR B 1 98 ? -6.188 -1.486 8.992 1 84.06 98 THR B N 1
ATOM 2001 C CA . THR B 1 98 ? -6.016 -2.416 7.883 1 84.06 98 THR B CA 1
ATOM 2002 C C . THR B 1 98 ? -6.531 -3.803 8.258 1 84.06 98 THR B C 1
ATOM 2004 O O . THR B 1 98 ? -6.309 -4.273 9.375 1 84.06 98 THR B O 1
ATOM 2007 N N . ALA B 1 99 ? -7.367 -4.41 7.453 1 92.25 99 ALA B N 1
ATOM 2008 C CA . ALA B 1 99 ? -7.758 -5.801 7.652 1 92.25 99 ALA B CA 1
ATOM 2009 C C . ALA B 1 99 ? -6.852 -6.746 6.867 1 92.25 99 ALA B C 1
ATOM 2011 O O . ALA B 1 99 ? -6.426 -6.426 5.758 1 92.25 99 ALA B O 1
ATOM 2012 N N . VAL B 1 100 ? -6.598 -7.934 7.527 1 93.94 100 VAL B N 1
ATOM 2013 C CA . VAL B 1 100 ? -5.645 -8.852 6.914 1 93.94 100 VAL B CA 1
ATOM 2014 C C . VAL B 1 100 ? -6.238 -10.258 6.859 1 93.94 100 VAL B C 1
ATOM 2016 O O . VAL B 1 100 ? -6.957 -10.672 7.777 1 93.94 100 VAL B O 1
ATOM 2019 N N . VAL B 1 101 ? -6.008 -10.969 5.781 1 96.88 101 VAL B N 1
ATOM 2020 C CA . VAL B 1 101 ? -6.336 -12.383 5.648 1 96.88 101 VAL B CA 1
ATOM 2021 C C . VAL B 1 101 ? -5.145 -13.141 5.062 1 96.88 101 VAL B C 1
ATOM 2023 O O . VAL B 1 101 ? -4.414 -12.602 4.223 1 96.88 101 VAL B O 1
ATOM 2026 N N . THR B 1 102 ? -4.914 -14.406 5.559 1 97.81 102 THR B N 1
ATOM 2027 C CA . THR B 1 102 ? -3.869 -15.25 4.988 1 97.81 102 THR B CA 1
ATOM 2028 C C . THR B 1 102 ? -4.449 -16.203 3.953 1 97.81 102 THR B C 1
ATOM 2030 O O . THR B 1 102 ? -5.414 -16.922 4.23 1 97.81 102 THR B O 1
ATOM 2033 N N . VAL B 1 103 ? -3.912 -16.219 2.768 1 98.25 103 VAL B N 1
ATOM 2034 C CA . VAL B 1 103 ? -4.371 -17.094 1.684 1 98.25 103 VAL B CA 1
ATOM 2035 C C . VAL B 1 103 ? -3.344 -18.188 1.428 1 98.25 103 VAL B C 1
ATOM 2037 O O . VAL B 1 103 ? -2.148 -17.906 1.304 1 98.25 103 VAL B O 1
ATOM 2040 N N . HIS B 1 104 ? -3.85 -19.438 1.387 1 97.56 104 HIS B N 1
ATOM 2041 C CA . HIS B 1 104 ? -3.064 -20.609 1.039 1 97.56 104 HIS B CA 1
ATOM 2042 C C . HIS B 1 104 ? -3.545 -21.234 -0.27 1 97.56 104 HIS B C 1
ATOM 2044 O O . HIS B 1 104 ? -4.656 -21.766 -0.34 1 97.56 104 HIS B O 1
ATOM 2050 N N . VAL B 1 105 ? -2.686 -21.172 -1.281 1 97.38 105 VAL B N 1
ATOM 2051 C CA . VAL B 1 105 ? -3 -21.812 -2.557 1 97.38 105 VAL B CA 1
ATOM 2052 C C . VAL B 1 105 ? -2.494 -23.25 -2.557 1 97.38 105 VAL B C 1
ATOM 2054 O O . VAL B 1 105 ? -1.311 -23.5 -2.312 1 97.38 105 VAL B O 1
ATOM 2057 N N . GLN B 1 106 ? -3.381 -24.172 -2.812 1 96.38 106 GLN B N 1
ATOM 2058 C CA . GLN B 1 106 ? -3.031 -25.578 -2.744 1 96.38 106 GLN B CA 1
ATOM 2059 C C . GLN B 1 106 ? -2.984 -26.203 -4.137 1 96.38 106 GLN B C 1
ATOM 2061 O O . GLN B 1 106 ? -3.775 -25.844 -5.012 1 96.38 106 GLN B O 1
ATOM 2066 N N . ARG B 1 107 ? -1.963 -27 -4.418 1 90 107 ARG B N 1
ATOM 2067 C CA . ARG B 1 107 ? -1.889 -27.766 -5.656 1 90 107 ARG B CA 1
ATOM 2068 C C . ARG B 1 107 ? -2.811 -28.984 -5.602 1 90 107 ARG B C 1
ATOM 2070 O O . ARG B 1 107 ? -2.965 -29.609 -4.547 1 90 107 A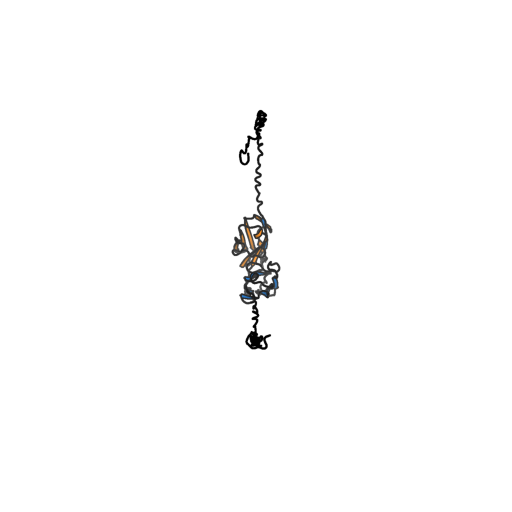RG B O 1
ATOM 2077 N N . GLY B 1 108 ? -3.869 -28.938 -6.277 1 72.5 108 GLY B N 1
ATOM 2078 C CA . GLY B 1 108 ? -4.703 -30.141 -6.285 1 72.5 108 GLY B CA 1
ATOM 2079 C C . GLY B 1 108 ? -3.902 -31.422 -6.348 1 72.5 108 GLY B C 1
ATOM 2080 O O . GLY B 1 108 ? -2.775 -31.438 -6.848 1 72.5 108 GLY B O 1
ATOM 2081 N N . GLN B 1 109 ? -4.039 -32.188 -5.434 1 62.19 109 GLN B N 1
ATOM 2082 C CA . GLN B 1 109 ? -3.49 -33.531 -5.555 1 62.19 109 GLN B CA 1
ATOM 2083 C C . GLN B 1 109 ? -3.748 -34.125 -6.945 1 62.19 109 GLN B C 1
ATOM 2085 O O . GLN B 1 109 ? -4.875 -34.062 -7.445 1 62.19 109 GLN B O 1
ATOM 2090 N N . HIS B 1 110 ? -2.98 -33.719 -7.941 1 54.62 110 HIS B N 1
ATOM 2091 C CA . HIS B 1 110 ? -3.152 -34.656 -9.047 1 54.62 110 HIS B CA 1
ATOM 2092 C C . HIS B 1 110 ? -3.447 -36.062 -8.531 1 54.62 110 HIS B C 1
ATOM 2094 O O . HIS B 1 110 ? -2.658 -36.625 -7.777 1 54.62 110 HIS B O 1
ATOM 2100 N N . HIS B 1 111 ? -4.621 -36.25 -8.086 1 54.12 111 HIS B N 1
ATOM 2101 C CA . HIS B 1 111 ? -4.883 -37.688 -7.977 1 54.12 111 HIS B CA 1
ATOM 2102 C C . HIS B 1 111 ? -4.215 -38.469 -9.117 1 54.12 111 HIS B C 1
ATOM 2104 O O . HIS B 1 111 ? -4.496 -38.188 -10.289 1 54.12 111 HIS B O 1
ATOM 2110 N N . ALA B 1 112 ? -2.967 -38.531 -9.016 1 53.5 112 ALA B N 1
ATOM 2111 C CA . ALA B 1 112 ? -2.398 -39.531 -9.922 1 53.5 112 ALA B CA 1
ATOM 2112 C C . ALA B 1 112 ? -3.357 -40.688 -10.133 1 53.5 112 ALA B C 1
ATOM 2114 O O . ALA B 1 112 ? -3.695 -41.406 -9.18 1 53.5 112 ALA B O 1
ATOM 2115 N N . ALA B 1 113 ? -4.379 -40.5 -10.852 1 52.84 113 ALA B N 1
ATOM 2116 C CA . ALA B 1 113 ? -5.02 -41.75 -11.266 1 52.84 113 ALA B CA 1
ATOM 2117 C C . ALA B 1 113 ? -3.988 -42.844 -11.461 1 52.84 113 ALA B C 1
ATOM 2119 O O . ALA B 1 113 ? -3.193 -42.781 -12.406 1 52.84 113 ALA B O 1
ATOM 2120 N N . VAL B 1 114 ? -3.262 -43.125 -10.445 1 48.31 114 VAL B N 1
ATOM 2121 C CA . VAL B 1 114 ? -2.557 -44.375 -10.641 1 48.31 114 VAL B CA 1
ATOM 2122 C C . VAL B 1 114 ? -3.445 -45.375 -11.406 1 48.31 114 VAL B C 1
ATOM 2124 O O . VAL B 1 114 ? -4.484 -45.781 -10.898 1 48.31 114 VAL B O 1
ATOM 2127 N N . HIS B 1 115 ? -3.789 -45.125 -12.648 1 49.69 115 HIS B N 1
ATOM 2128 C CA . HIS B 1 115 ? -4.316 -46.25 -13.422 1 49.69 115 HIS B CA 1
ATOM 2129 C C . HIS B 1 115 ? -3.729 -47.562 -12.938 1 49.69 115 HIS B C 1
ATOM 2131 O O . HIS B 1 115 ? -2.551 -47.844 -13.172 1 49.69 115 HIS B O 1
ATOM 2137 N N . GLN B 1 116 ? -3.963 -47.906 -11.688 1 50.5 116 GLN B N 1
ATOM 2138 C CA . GLN B 1 116 ? -3.662 -49.312 -11.383 1 50.5 116 GLN B CA 1
ATOM 2139 C C . GLN B 1 116 ? -4.145 -50.219 -12.508 1 50.5 116 GLN B C 1
ATOM 2141 O O . GLN B 1 116 ? -5.348 -50.375 -12.703 1 50.5 116 GLN B O 1
ATOM 2146 N N . SER B 1 117 ? -3.506 -50.188 -13.68 1 48.97 117 SER B N 1
ATOM 2147 C CA . SER B 1 117 ? -3.744 -51.281 -14.602 1 48.97 117 SER B CA 1
ATOM 2148 C C . SER B 1 117 ? -3.986 -52.594 -13.859 1 48.97 117 SER B C 1
ATOM 2150 O O . SER B 1 117 ? -3.092 -53.094 -13.172 1 48.97 117 SER B O 1
ATOM 2152 N N . VAL B 1 118 ? -5.141 -52.719 -13.195 1 48.19 118 VAL B N 1
ATOM 2153 C CA . VAL B 1 118 ? -5.504 -54.062 -12.773 1 48.19 118 VAL B CA 1
ATOM 2154 C C . VAL B 1 118 ? -5.176 -55.062 -13.883 1 48.19 118 VAL B C 1
ATOM 2156 O O . VAL B 1 118 ? -5.816 -55.062 -14.938 1 48.19 118 VAL B O 1
ATOM 2159 N N . TYR B 1 119 ? -3.848 -55.375 -14.18 1 42.38 119 TYR B N 1
ATOM 2160 C CA . TYR B 1 119 ? -3.547 -56.594 -14.961 1 42.38 119 TYR B CA 1
ATOM 2161 C C . TYR B 1 119 ? -4.367 -57.781 -14.477 1 42.38 119 TYR B C 1
ATOM 2163 O O . TYR B 1 119 ? -4.281 -58.156 -13.305 1 42.38 119 TYR B O 1
ATOM 2171 N N . ASP B 1 120 ? -5.703 -57.781 -14.664 1 45.75 120 ASP B N 1
ATOM 2172 C CA . ASP B 1 120 ? -6.395 -59.062 -14.547 1 45.75 120 ASP B CA 1
ATOM 2173 C C . ASP B 1 120 ? -5.52 -60.219 -15.055 1 45.75 120 ASP B C 1
ATOM 2175 O O . ASP B 1 120 ? -5.152 -60.25 -16.234 1 45.75 120 ASP B O 1
ATOM 2179 N N . GLY B 1 121 ? -4.426 -60.625 -14.305 1 46.22 121 GLY B N 1
ATOM 2180 C CA . GLY B 1 121 ? -3.664 -61.844 -14.531 1 46.22 121 GLY B CA 1
ATOM 2181 C C . GLY B 1 121 ? -4.527 -63.031 -14.938 1 46.22 121 GLY B C 1
ATOM 2182 O O . GLY B 1 121 ? -5.145 -63.688 -14.094 1 46.22 121 GLY B O 1
ATOM 2183 N N . SER B 1 122 ? -5.398 -62.938 -16.031 1 51.25 122 SER B N 1
ATOM 2184 C C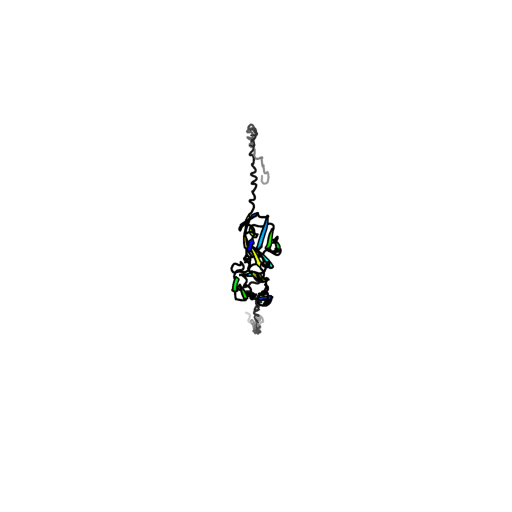A . SER B 1 122 ? -5.953 -64.188 -16.484 1 51.25 122 SER B CA 1
ATOM 2185 C C . SER B 1 122 ? -4.879 -65.312 -16.547 1 51.25 122 SER B C 1
ATOM 2187 O O . SER B 1 122 ? -3.74 -65 -16.922 1 51.25 122 SER B O 1
ATOM 2189 N N . PRO B 1 123 ? -5.055 -66.312 -15.742 1 48 123 PRO B N 1
ATOM 2190 C CA . PRO B 1 123 ? -4.082 -67.375 -15.828 1 48 123 PRO B CA 1
ATOM 2191 C C . PRO B 1 123 ? -3.861 -67.875 -17.266 1 48 123 PRO B C 1
ATOM 2193 O O . PRO B 1 123 ? -4.824 -68.062 -18 1 48 123 PRO B O 1
ATOM 2196 N N . PHE B 1 124 ? -2.936 -67.25 -18.094 1 47.56 124 PHE B N 1
ATOM 2197 C CA . PHE B 1 124 ? -2.57 -68 -19.312 1 47.56 124 PHE B CA 1
ATOM 2198 C C . PHE B 1 124 ? -2.396 -69.5 -19.031 1 47.56 124 PHE B C 1
ATOM 2200 O O . PHE B 1 124 ? -1.528 -69.875 -18.234 1 47.56 124 PHE B O 1
ATOM 2207 N N . VAL B 1 125 ? -3.504 -70.188 -18.922 1 45.44 125 VAL B N 1
ATOM 2208 C CA . VAL B 1 125 ? -3.404 -71.625 -19 1 45.44 125 VAL B CA 1
ATOM 2209 C C . VAL B 1 125 ? -2.455 -72 -20.141 1 45.44 125 VAL B C 1
ATOM 2211 O O . VAL B 1 125 ? -2.668 -71.625 -21.297 1 45.44 125 VAL B O 1
ATOM 2214 N N . SER B 1 126 ? -1.134 -71.875 -19.875 1 45.59 126 SER B N 1
ATOM 2215 C CA . SER B 1 126 ? -0.152 -72.562 -20.75 1 45.59 126 SER B CA 1
ATOM 2216 C C . SER B 1 126 ? -0.616 -73.938 -21.203 1 45.59 126 SER B C 1
ATOM 2218 O O . SER B 1 126 ? -0.765 -74.812 -20.375 1 45.59 126 SER B O 1
ATOM 2220 N N . SER B 1 127 ? -1.525 -74 -22.125 1 44.38 127 SER B N 1
ATOM 2221 C CA . SER B 1 127 ? -1.717 -75.312 -22.797 1 44.38 127 SER B CA 1
ATOM 2222 C C . SER B 1 127 ? -0.38 -75.938 -23.141 1 44.38 127 SER B C 1
ATOM 2224 O O . SER B 1 127 ? 0.401 -75.438 -23.922 1 44.38 127 SER B O 1
ATOM 2226 N N . SER B 1 128 ? 0.232 -76.625 -22.234 1 43.91 128 SER B N 1
ATOM 2227 C CA . SER B 1 128 ? 1.327 -77.562 -22.484 1 43.91 128 SER B CA 1
ATOM 2228 C C . SER B 1 128 ? 1.041 -78.438 -23.688 1 43.91 128 SER B C 1
ATOM 2230 O O . SER B 1 128 ? 0.093 -79.25 -23.688 1 43.91 128 SER B O 1
ATOM 2232 N N . LEU B 1 129 ? 1.141 -77.938 -24.875 1 42.44 129 LEU B N 1
ATOM 2233 C CA . LEU B 1 129 ? 1.207 -78.75 -26.062 1 42.44 129 LEU B CA 1
ATOM 2234 C C . LEU B 1 129 ? 2.111 -79.938 -25.812 1 42.44 129 LEU B C 1
ATOM 2236 O O . LEU B 1 129 ? 3.281 -79.812 -25.469 1 42.44 129 LEU B O 1
ATOM 2240 N N . LEU B 1 130 ? 1.575 -81.125 -25.484 1 40.41 130 LEU B N 1
ATOM 2241 C CA . LEU B 1 130 ? 2.088 -82.5 -25.469 1 40.41 130 LEU B CA 1
ATOM 2242 C C . LEU B 1 130 ? 2.844 -82.75 -26.766 1 40.41 130 LEU B C 1
ATOM 2244 O O . LEU B 1 130 ? 2.24 -83.188 -27.75 1 40.41 130 LEU B O 1
ATOM 2248 N N . VAL B 1 131 ? 3.686 -81.875 -27.203 1 41.34 131 VAL B N 1
ATOM 2249 C CA . VAL B 1 131 ? 4.492 -82.375 -28.312 1 41.34 131 VAL B CA 1
ATOM 2250 C C . VAL B 1 131 ? 5.094 -83.75 -27.984 1 41.34 131 VAL B C 1
ATOM 2252 O O . VAL B 1 131 ? 5.969 -83.812 -27.125 1 41.34 131 VAL B O 1
ATOM 2255 N N . VAL B 1 132 ? 4.25 -84.75 -28.016 1 37.41 132 VAL B N 1
ATOM 2256 C CA . VAL B 1 132 ? 4.566 -86.188 -27.984 1 37.41 132 VAL B CA 1
ATOM 2257 C C . VAL B 1 132 ? 5.801 -86.5 -28.828 1 37.41 132 VAL B C 1
ATOM 2259 O O . VAL B 1 132 ? 5.84 -86.125 -30.016 1 37.41 132 VAL B O 1
ATOM 2262 N N . LEU B 1 133 ? 6.902 -86.688 -28.156 1 39.91 133 LEU B N 1
ATOM 2263 C CA . LEU B 1 133 ? 8.18 -87.312 -28.516 1 39.91 133 LEU B CA 1
ATOM 2264 C C . LEU B 1 133 ? 7.977 -88.5 -29.438 1 39.91 133 LEU B C 1
ATOM 2266 O O . LEU B 1 133 ? 7.578 -89.562 -28.984 1 39.91 133 LEU B O 1
ATOM 2270 N N . LEU B 1 134 ? 7.312 -88.25 -30.516 1 40.53 134 LEU B N 1
ATOM 2271 C CA . LEU B 1 134 ? 7.227 -89.312 -31.516 1 40.53 134 LEU B CA 1
ATOM 2272 C C . LEU B 1 134 ? 8.609 -89.875 -31.828 1 40.53 134 LEU B C 1
ATOM 2274 O O . LEU B 1 134 ? 8.805 -90.562 -32.844 1 40.53 134 LEU B O 1
ATOM 2278 N N . ALA B 1 135 ? 9.633 -89.312 -31.203 1 37.75 135 ALA B N 1
ATOM 2279 C CA . ALA B 1 135 ? 10.867 -89.688 -31.906 1 37.75 135 ALA B CA 1
ATOM 2280 C C . ALA B 1 135 ? 11.055 -91.188 -31.906 1 37.75 135 ALA B C 1
ATOM 2282 O O . ALA B 1 135 ? 12.031 -91.688 -32.469 1 37.75 135 ALA B O 1
ATOM 2283 N N . ALA B 1 136 ? 10.523 -91.75 -30.906 1 38.94 136 ALA B N 1
ATOM 2284 C CA . ALA B 1 136 ? 11.359 -92.938 -30.641 1 38.94 136 ALA B CA 1
ATOM 2285 C C . ALA B 1 136 ? 11.273 -93.938 -31.781 1 38.94 136 ALA B C 1
ATOM 2287 O O . ALA B 1 136 ? 11.734 -95.062 -31.656 1 38.94 136 ALA B O 1
ATOM 2288 N N . SER B 1 137 ? 10.352 -93.688 -32.688 1 39.25 137 SER B N 1
ATOM 2289 C CA . SER B 1 137 ? 10.055 -95 -33.281 1 39.25 137 SER B CA 1
ATOM 2290 C C . SER B 1 137 ? 11.25 -95.5 -34.062 1 39.25 137 SER B C 1
ATOM 2292 O O . SER B 1 137 ? 11.242 -95.5 -35.312 1 39.25 137 SER B O 1
ATOM 2294 N N . LEU B 1 138 ? 12.273 -94.75 -34.062 1 41.06 138 LEU B N 1
ATOM 2295 C CA . LEU B 1 138 ? 13.117 -95.312 -35.125 1 41.06 138 LEU B CA 1
ATOM 2296 C C . LEU B 1 138 ? 13.336 -96.812 -34.938 1 41.06 138 LEU B C 1
ATOM 2298 O O . LEU B 1 138 ? 14.047 -97.25 -34.031 1 41.06 138 LEU B O 1
ATOM 2302 N N . PRO B 1 139 ? 12.109 -97.562 -34.906 1 36.5 139 PRO B N 1
ATOM 2303 C CA . PRO B 1 139 ? 12.484 -99 -34.781 1 36.5 139 PRO B CA 1
ATOM 2304 C C . PRO B 1 139 ? 13.75 -99.312 -35.562 1 36.5 139 PRO B C 1
ATOM 2306 O O . PRO B 1 139 ? 14.203 -98.5 -36.406 1 36.5 139 PRO B O 1
ATOM 2309 N N . VAL B 1 140 ? 14.016 -100.438 -35.406 1 35.88 140 VAL B N 1
ATOM 2310 C CA . VAL B 1 140 ? 14.859 -101.625 -35.5 1 35.88 140 VAL B CA 1
ATOM 2311 C C . VAL B 1 140 ? 15.125 -101.938 -36.969 1 35.88 140 VAL B C 1
ATOM 2313 O O . VAL B 1 140 ? 15.836 -102.875 -37.281 1 35.88 140 VAL B O 1
ATOM 2316 N N . ALA B 1 141 ? 14.305 -101.125 -37.75 1 35.62 141 ALA B N 1
ATOM 2317 C CA . ALA B 1 141 ? 14.266 -101.938 -38.969 1 35.62 141 ALA B CA 1
ATOM 2318 C C . ALA B 1 141 ? 15.664 -102.188 -39.531 1 35.62 141 ALA B C 1
ATOM 2320 O O . ALA B 1 141 ? 15.836 -102.75 -40.594 1 35.62 141 ALA B O 1
ATOM 2321 N N . LEU B 1 142 ? 16.469 -101.125 -39.094 1 35.84 142 LEU B N 1
ATOM 2322 C CA . LEU B 1 142 ? 17.609 -101.25 -40 1 35.84 142 LEU B CA 1
ATOM 2323 C C . LEU B 1 142 ? 18.219 -102.625 -39.875 1 35.84 142 LEU B C 1
ATOM 2325 O O . LEU B 1 142 ? 19.266 -102.812 -39.25 1 35.84 142 LEU B O 1
ATOM 2329 N N . LEU B 1 143 ? 17.328 -103.5 -39.125 1 36.69 143 LEU B N 1
ATOM 2330 C CA . LEU B 1 143 ? 17.953 -104.812 -39.188 1 36.69 143 LEU B CA 1
ATOM 2331 C C . LEU B 1 143 ? 18.297 -105.188 -40.625 1 36.69 143 LEU B C 1
ATOM 2333 O O . LEU B 1 143 ? 18.516 -106.375 -40.906 1 36.69 143 LEU B O 1
ATOM 2337 N N . LEU B 1 144 ? 17.922 -104.125 -41.5 1 32.47 144 LEU B N 1
ATOM 2338 C CA . LEU B 1 144 ? 17.984 -104.75 -42.812 1 32.47 144 LEU B CA 1
ATOM 2339 C C . LEU B 1 144 ? 19.203 -105.688 -42.938 1 32.47 144 LEU B C 1
ATOM 2341 O O . LEU B 1 144 ? 19.109 -106.812 -43.438 1 32.47 144 LEU B O 1
ATOM 2345 N N . ARG B 1 145 ? 20.062 -104.938 -43.281 1 33.41 145 ARG B N 1
ATOM 2346 C CA . ARG B 1 145 ? 20.812 -105.562 -44.375 1 33.41 145 ARG B CA 1
ATOM 2347 C C . ARG B 1 145 ? 21.672 -106.688 -43.844 1 33.41 145 ARG B C 1
ATOM 2349 O O . ARG B 1 145 ? 22.609 -106.5 -43.062 1 33.41 145 ARG B O 1
ATOM 2356 N N . ASP B 1 146 ? 20.781 -107.812 -43.531 1 32.91 146 ASP B N 1
ATOM 2357 C CA . ASP B 1 146 ? 21.172 -109.188 -43.344 1 32.91 146 ASP B CA 1
ATOM 2358 C C . ASP B 1 146 ? 22.578 -109.438 -43.906 1 32.91 146 ASP B C 1
ATOM 2360 O O . ASP B 1 146 ? 22.953 -108.875 -44.938 1 32.91 146 ASP B O 1
ATOM 2364 N N . ARG B 1 147 ? 23.328 -110 -43 1 32.84 147 ARG B N 1
ATOM 2365 C CA . ARG B 1 147 ? 24.562 -110.75 -42.812 1 32.84 147 ARG B CA 1
ATOM 2366 C C . ARG B 1 147 ? 24.891 -111.562 -44.031 1 32.84 147 ARG B C 1
ATOM 2368 O O . ARG B 1 147 ? 24.094 -112.438 -44.406 1 32.84 147 ARG B O 1
ATOM 2375 N N . HIS B 1 148 ? 25.484 -110.812 -45.062 1 30.52 148 HIS B N 1
ATOM 2376 C CA . HIS B 1 148 ? 26.094 -111.438 -46.219 1 30.52 148 HIS B CA 1
ATOM 2377 C C . HIS B 1 148 ? 26.734 -112.75 -45.906 1 30.52 148 HIS B C 1
ATOM 2379 O O . HIS B 1 148 ? 26.953 -113.625 -46.781 1 30.52 148 HIS B O 1
ATOM 2385 N N . PHE B 1 149 ? 27.469 -112.812 -44.656 1 30.95 149 PHE B N 1
ATOM 2386 C CA . PHE B 1 149 ? 28.672 -113.625 -44.969 1 30.95 149 PHE B CA 1
ATOM 2387 C C . PHE B 1 149 ? 28.312 -115.062 -45.25 1 30.95 149 PHE B C 1
ATOM 2389 O O . PHE B 1 149 ? 29.188 -115.875 -45.562 1 30.95 149 PHE B O 1
ATOM 2396 N N . TRP B 1 150 ? 26.969 -115.5 -45.406 1 28.73 150 TRP B N 1
ATOM 2397 C CA . TRP B 1 150 ? 27.094 -116.938 -45.406 1 28.73 150 TRP B CA 1
ATOM 2398 C C . TRP B 1 150 ? 28.188 -117.375 -46.344 1 28.73 150 TRP B C 1
ATOM 2400 O O . TRP B 1 150 ? 28.062 -117.188 -47.562 1 28.73 150 TRP B O 1
ATOM 2410 N N . LEU B 1 151 ? 29.484 -117.125 -46.031 1 29.59 151 LEU B N 1
ATOM 2411 C CA . LEU B 1 151 ? 30.625 -117.688 -46.781 1 29.59 151 LEU B CA 1
ATOM 2412 C C . LEU B 1 151 ? 30.453 -119.188 -47.031 1 29.59 151 LEU B C 1
ATOM 2414 O O . LEU B 1 151 ? 31.234 -119.812 -47.75 1 29.59 151 LEU B O 1
ATOM 2418 N N . GLY B 1 152 ? 29.547 -119.875 -46.062 1 23.72 152 GLY B N 1
ATOM 2419 C CA . GLY B 1 152 ? 30.25 -121.125 -45.844 1 23.72 152 GLY B CA 1
ATOM 2420 C C . GLY B 1 152 ? 30.547 -121.875 -47.125 1 23.72 152 GLY B C 1
ATOM 2421 O O . GLY B 1 152 ? 31.016 -121.25 -48.094 1 23.72 152 GLY B O 1
ATOM 2422 N N . GLN B 1 153 ? 29.859 -122.875 -47.031 1 25.38 153 GLN B N 1
ATOM 2423 C CA . GLN B 1 153 ? 30.469 -124.188 -47.062 1 25.38 153 GLN B CA 1
ATOM 2424 C C . GLN B 1 153 ? 30.672 -124.688 -48.5 1 25.38 153 GLN B C 1
ATOM 2426 O O . GLN B 1 153 ? 30.047 -124.125 -49.438 1 25.38 153 GLN B O 1
ATOM 2431 N N . ARG B 1 154 ? 30.688 -125.812 -48.562 1 25.2 154 ARG B N 1
ATOM 2432 C CA . ARG B 1 154 ? 31.641 -126.812 -49 1 25.2 154 ARG B CA 1
ATOM 2433 C C . ARG B 1 154 ? 31.422 -127.188 -50.469 1 25.2 154 ARG B C 1
ATOM 2435 O O . ARG B 1 154 ? 32.344 -127.125 -51.281 1 25.2 154 ARG B O 1
ATOM 2442 N N . PRO B 1 155 ? 30.703 -128.375 -50.688 1 28.42 155 PRO B N 1
ATOM 2443 C CA . PRO B 1 155 ? 31.609 -129.375 -51.031 1 28.42 155 PRO B CA 1
ATOM 2444 C C . PRO B 1 155 ? 31.797 -129.625 -52.531 1 28.42 155 PRO B C 1
ATOM 2446 O O . PRO B 1 155 ? 31.031 -129 -53.312 1 28.42 155 PRO B O 1
ATOM 2449 N N . TRP B 1 156 ? 31.516 -131 -53.188 1 25.22 156 TRP B N 1
ATOM 2450 C CA . TRP B 1 156 ? 32.219 -131.875 -54.062 1 25.22 156 TRP B CA 1
ATOM 2451 C C . TRP B 1 156 ? 31.547 -132 -55.406 1 25.22 156 TRP B C 1
ATOM 2453 O O . TRP B 1 156 ? 30.344 -132.25 -55.5 1 25.22 156 TRP B O 1
ATOM 2463 N N . SER B 1 157 ? 31.703 -131.375 -56.75 1 27.67 157 SER B N 1
ATOM 2464 C CA . SER B 1 157 ? 32.875 -131.875 -57.531 1 27.67 157 SER B CA 1
ATOM 2465 C C . SER B 1 157 ? 33.969 -132.375 -56.625 1 27.67 157 SER B C 1
ATOM 2467 O O . SER B 1 157 ? 34.406 -131.75 -55.688 1 27.67 157 SER B O 1
ATOM 2469 N N . SER B 1 158 ? 34 -132.875 -56.969 1 28.41 158 SER B N 1
ATOM 2470 C CA . SER B 1 158 ? 33.625 -133.75 -58.031 1 28.41 158 SER B CA 1
ATOM 2471 C C . SER B 1 158 ? 34.875 -134.5 -58.656 1 28.41 158 SER B C 1
ATOM 2473 O O . SER B 1 158 ? 35.75 -133.75 -59.188 1 28.41 158 SER B O 1
ATOM 2475 N N . ASN B 1 159 ? 35.094 -135.625 -58.375 1 27.28 159 ASN B N 1
ATOM 2476 C CA . ASN B 1 159 ? 35.625 -136.75 -59.031 1 27.28 159 ASN B CA 1
ATOM 2477 C C . ASN B 1 159 ? 34.719 -137.25 -60.188 1 27.28 159 ASN B C 1
ATOM 2479 O O . ASN B 1 159 ? 34.844 -138.375 -60.656 1 27.28 159 ASN B O 1
ATOM 2483 N N . GLY B 1 160 ? 34.125 -136.75 -61.094 1 28.47 160 GLY B N 1
ATOM 2484 C CA . GLY B 1 160 ? 34.656 -136.875 -62.438 1 28.47 160 GLY B CA 1
ATOM 2485 C C . GLY B 1 160 ? 35.656 -135.875 -62.844 1 28.47 160 GLY B C 1
ATOM 2486 O O . GLY B 1 160 ? 35.812 -135.5 -64.062 1 28.47 160 GLY B O 1
ATOM 2487 N N . CYS B 1 161 ? 36.562 -135.5 -62.375 1 24.94 161 CYS B N 1
ATOM 2488 C CA . CYS B 1 161 ? 37.781 -134.625 -62.438 1 24.94 161 CYS B CA 1
ATOM 2489 C C . CYS B 1 161 ? 38.75 -135.25 -63.469 1 24.94 161 CYS B C 1
ATOM 2491 O O . CYS B 1 161 ? 39.344 -136.25 -63.281 1 24.94 161 CYS B O 1
ATOM 2493 N N . GLY B 1 162 ? 38.594 -135.375 -64.812 1 24.17 162 GLY B N 1
ATOM 2494 C CA . GLY B 1 162 ? 39.344 -135 -66.062 1 24.17 162 GLY B CA 1
ATOM 2495 C C . GLY B 1 162 ? 40.312 -133.875 -65.875 1 24.17 162 GLY B C 1
ATOM 2496 O O . GLY B 1 162 ? 40.188 -133.125 -64.938 1 24.17 162 GLY B O 1
#

Solvent-accessible surface area (backbone atoms only — not comparable to full-atom values): 19470 Å² total; per-residue (Å²): 128,81,76,63,66,75,63,47,59,40,53,64,73,65,63,62,42,80,43,55,46,59,37,70,48,75,48,41,36,40,36,38,22,58,96,40,76,72,61,74,41,77,45,40,24,48,68,50,37,42,57,36,73,82,29,89,82,53,61,37,41,67,50,76,49,80,55,88,44,37,36,42,36,36,42,36,33,52,56,34,41,50,88,77,58,38,45,45,34,34,39,37,41,18,68,49,65,67,23,71,35,38,35,44,43,36,74,65,72,69,68,65,72,66,70,65,69,72,69,72,75,64,75,73,73,73,73,76,72,76,77,75,77,83,69,75,70,85,77,77,66,85,70,64,89,77,77,60,76,69,56,75,75,84,73,72,78,70,56,83,89,99,128,81,77,63,66,76,65,45,60,40,54,65,74,63,63,62,43,80,44,54,45,58,36,72,49,75,45,40,35,41,35,39,22,56,95,38,77,73,60,74,41,75,45,39,24,47,68,48,36,43,57,38,72,81,29,89,82,55,61,36,42,70,50,74,47,82,54,89,45,36,36,42,35,36,41,37,34,5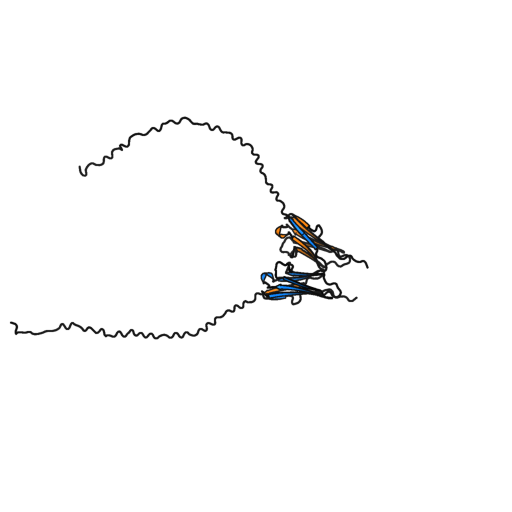1,55,33,39,51,88,78,57,39,45,44,34,34,39,38,42,18,68,50,66,68,22,70,34,37,36,43,44,37,74,66,72,71,69,66,70,67,73,68,73,73,72,76,76,66,76,76,74,74,76,75,74,76,77,71,77,68,66,71,64,68,67,66,63,80,61,50,86,65,79,70,62,80,66,69,86,76,86,76,81,51,86,82,68,125

InterPro domains:
  IPR007110 Immunoglobulin-like domain [PS50835] (7-102)
  IPR013783 Immunoglobulin-like fold [G3DSA:2.60.40.10] (4-105)
  IPR036179 Immunoglobulin-like domain superfamily [SSF48726] (5-102)
  IPR037448 Zwei Ig domain protein zig-8 [PTHR23279] (7-132)

Secondary structure (DSSP, 8-state):
-------EEEESS-SEEEEETTS-EEEEEEEE-TTSPPPSEEEEEETTEEESTT-TT-SEEEEEEE-SSEEEEEEEESS--HHHH-EEEEEEEE-SPPEEEEEEEE---------------------------------S-TT------S-------S-S--/-------EEEESS-SEEEEETTS-EEEEEEEE-TTSPPPSEEEEEETTEEESTT-TT-SEEEEEEE-SSEEEEEEEESS--HHHH-EEEEEEEE-SPPEEEEEEEE----------------------------TT---S-TT-S-------------S---

Sequence (324 aa):
MVTASPPTVRIEGPGERYIQEGSVLALTCLVTHRHRRAPAHLLWFRGTERLDYNSPRGGVSVQTEKMASRTLSRLMISAVKTKLDSGEYSCSPTDLPTAVVTVHVQRGQHHAAVHQSVYDGSPFVSSSLLVVLLAASLPVALLLRDRHFWLGQRPWSSNGCGMVTASPPTVRIEGPGERYIQEGSVLALTCLVTHRHRRAPAHLLWFRGTERLDYNSPRGGVSVQTEKMASRTLSRLMISAVKTKLDSGEYSCSPTDLPTAVVTVHVQRGQHHAAVHQSVYDGSPFVSSSLLVVLLAASLPVALLLRDRHFWLGQRPWSSNGCG

Nearest PDB structures (foldseek):
  6efb-assembly1_A  TM=6.345E-01  e=3.261E-01  Streptococcus gordonii
  6efa-assembly1_A  TM=6.197E-01  e=2.447E-01  Streptococcus gordonii
  3qc5-assembly1_X  TM=6.526E-01  e=8.172E-01  Streptococcus gordonii
  6uea-assembly1_A  TM=3.444E-01  e=3.897E-02  Homo sapiens
  4ei0-assembly1_A  TM=4.025E-01  e=1.153E+00  Parabacteroides merdae ATCC 43184

pLDDT: mean 72.1, std 26.84, range [15.62, 98.56]

Organism: Hyalella azteca (NCBI:txid294128)

Foldseek 3Di:
DPPPPDKDKDKPDDPDDDDDAQAKDKIKIKIFAAVHDFFPDKWKDFPNATFDCPGPLHQWHWDWDDDDGMIMIMIMHGRDDPVPHDGDMDMDGHNDDDDDDDDDDDDPPPPPVPVPVPPVPPPPPPPPPPPDPPPDDDDPPPPDDDDACVPPDPPDDDPVPD/DPPPPDKDKDKPDDPDDDDDAQAKDKIKIKIFAAVHDFFPDKWKDFPNFTFDCPGPLHQWHWDWDDDDGMIMIMIMHGRDDPVRHDGDMDMDGHRDDDDDDDDDDDDPPPPPVPVPVPPPPPPPPPPPPCPPCPPPPPDDVVVPPDDPPPVDDDDDDDPVPD

Radius of gyration: 53.6 Å; Cα contacts (8 Å, |Δi|>4): 549; chains: 2; bounding box: 121×165×87 Å